Protein AF-A0ABD1CNL1-F1 (afdb_monomer)

Sequence (306 aa):
MLQQSVIEKVFFADSYTGNESLNICRFEWFRPSVASNPEQAQAIRNIVNQTSFPAPYVLFGPPGTGKTSTLAEAIGQIYKLRPSVNVLAVAASNSVTNELTSRVLEIIPKKDVYRIFARSYARKINVSLLERITDKELYAKNPLTGEYDPNVITQLRNNFRSHPALLELPNRMFYAGQLRAKASPDKTHWAVGWDRLPNRTVPLIFHHVVGEMKQDENSSSMYNEQEAEQVLSYVEIIMNDGICGKKLEQTAIGIITPYASQVRYLKDLLNMRGWKDIEVGSTEQYQGREKPIMLMTTGKITERLV

Solvent-accessible surface area (backbone atoms only — not comparable to full-atom values): 18783 Å² total; per-residue (Å²): 135,80,78,76,49,74,61,47,58,34,78,62,41,96,61,61,78,29,40,88,91,44,80,82,86,82,79,89,72,91,49,66,77,48,64,72,34,67,68,47,39,49,50,33,52,40,61,70,26,34,51,39,28,65,25,73,80,83,89,81,76,66,91,89,72,47,64,61,58,42,51,27,50,37,52,43,49,43,49,73,76,35,79,90,60,84,84,88,88,85,63,98,43,70,67,59,41,48,55,41,48,54,56,30,52,78,71,41,64,66,95,82,58,84,85,86,65,57,74,69,62,73,54,66,57,94,54,54,73,64,53,63,54,48,71,36,77,87,53,40,56,40,91,88,77,70,42,59,54,71,92,80,45,79,85,86,36,75,37,67,72,49,36,60,76,72,41,48,60,58,22,50,77,77,46,78,55,60,56,39,72,63,37,55,61,92,68,42,45,67,48,45,63,20,88,87,37,91,43,39,87,40,82,61,80,88,80,89,72,87,68,61,76,44,66,45,95,90,47,94,46,51,26,32,58,51,56,44,51,54,52,48,53,51,49,50,46,37,64,72,66,24,43,70,83,41,80,62,60,52,70,41,36,31,38,37,24,78,40,71,49,36,36,52,54,48,51,53,61,32,46,77,72,69,47,72,59,42,49,65,32,36,60,75,73,44,63,93,63,86,53,81,39,77,48,78,48,76,57,63,85,72,79,76,90,123

Foldseek 3Di:
DDPDDPCCCQAVNPAFDFDPVADDDDDDFPDPVQVPDPVLVVLLNCLLRRGRPSYDRDDDDDPPPCPLVSVLRSVLRCCVVPVPDDDDDDDPDPVSVVVSLVSNVSRDPPVNDDDDDDPVVVPVPVADPVRVVCPDPQNAQDPVPRHGDPVVDDDDAEDQAEDPLVVQVCCVPPVVVRHDYDHDCVLYLQQQQFPPDPHSRHPDDDDDWDFDWDADPVDNFTFTPRLLVVVVVVVVCCQPVNHPNDHDDLLLEEEEEQGPVHQVVSCVVCVVVVSNNNHGDYPVVCVPPDHSHYHYDHGDDDDDPD

Mean predicted aligned error: 15.63 Å

Radius of gyration: 29.89 Å; Cα contacts (8 Å, |Δi|>4): 349; chains: 1; bounding box: 57×49×79 Å

pLDDT: mean 86.22, std 12.36, range [32.22, 97.81]

InterPro domains:
  IPR006935 Helicase/UvrB, N-terminal [PF04851] (37-112)
  IPR027417 P-loop containing nucleoside triphosphate hydrolase [G3DSA:3.40.50.300] (19-159)
  IPR027417 P-loop containing nucleoside triphosphate hydrolase [G3DSA:3.40.50.300] (161-304)
  IPR027417 P-loop containing nucleoside triphosphate hydrolase [SSF52540] (37-300)
  IPR041679 DNA2/NAM7 helicase-like, C-terminal [PF13087] (126-298)
  IPR047187 Upf1-like, C-terminal helicase domain [cd18808] (162-298)

Organism: Culex pipiens pipiens (NCBI:txid38569)

Nearest PDB structures (foldseek):
  2gk6-assembly2_B  TM=4.377E-01  e=3.968E-09  Homo sapiens
  2wjy-assembly1_A  TM=4.595E-01  e=4.679E-07  Homo sapiens
  5eaw-assembly2_B  TM=4.271E-01  e=1.779E-06  Mus musculus
  5eax-assembly2_B  TM=4.488E-01  e=1.896E-06  Mus musculus
  5ean-assembly1_A  TM=3.876E-01  e=6.431E-07  Mus musculus

Secondary structure (DSSP, 8-state):
-----HHHHHHS-S-----TT--------S-HHHHT-HHHHHHHHHHHHTTTTTSPP-----TTS-HHHHHHHHHHHHHHH-TTPPP----SSHHHHHHHHHHHHTTS-GGG---PPPHHHHT--SS-HHHHHHTSGGGSPPTTT----TTT-----EESSS-HHHHHHHHHHHSTT--EE---HHHH-TTTT-TT-SSTTS----------EEEPTTSS-EEEHHHHHHHHHHHHHHHHH-BTTB---GGGEEEE-S-HHHHHHHHHHHHHTT-TTSEEE-TTTTTT---SEEEE---SPPP---

Structure (mmCIF, N/CA/C/O backbone):
data_AF-A0ABD1CNL1-F1
#
_entry.id   AF-A0ABD1CNL1-F1
#
loop_
_atom_site.group_PDB
_atom_site.id
_atom_site.type_symbol
_atom_site.label_atom_id
_atom_site.label_alt_id
_atom_site.label_comp_id
_atom_site.label_asym_id
_atom_site.label_entity_id
_atom_site.label_seq_id
_atom_site.pdbx_PDB_ins_code
_atom_site.Cartn_x
_atom_site.Cartn_y
_atom_site.Cartn_z
_atom_site.occupancy
_atom_site.B_iso_or_equiv
_atom_site.auth_seq_id
_atom_site.auth_comp_id
_atom_site.auth_asym_id
_atom_site.auth_atom_id
_atom_site.pdbx_PDB_model_num
ATOM 1 N N . MET A 1 1 ? 1.497 27.681 46.847 1.00 39.84 1 MET A N 1
ATOM 2 C CA . MET A 1 1 ? 0.917 26.334 47.025 1.00 39.84 1 MET A CA 1
ATOM 3 C C . MET A 1 1 ? 0.286 25.961 45.687 1.00 39.84 1 MET A C 1
ATOM 5 O O . MET A 1 1 ? -0.782 26.463 45.369 1.00 39.84 1 MET A O 1
ATOM 9 N N . LEU A 1 2 ? 1.037 25.276 44.818 1.00 42.22 2 LEU A N 1
ATOM 10 C CA . LEU A 1 2 ? 0.612 24.966 43.446 1.00 42.22 2 LEU A CA 1
ATOM 11 C C . LEU A 1 2 ? -0.548 23.963 43.494 1.00 42.22 2 LEU A C 1
ATOM 13 O O . LEU A 1 2 ? -0.454 22.958 44.194 1.00 42.22 2 LEU A O 1
ATOM 17 N N . GLN A 1 3 ? -1.645 24.247 42.786 1.00 50.72 3 GLN A N 1
ATOM 18 C CA . GLN A 1 3 ? -2.718 23.278 42.565 1.00 50.72 3 GLN A CA 1
ATOM 19 C C . GLN A 1 3 ? -2.121 22.061 41.852 1.00 50.72 3 GLN A C 1
ATOM 21 O O . GLN A 1 3 ? -1.822 22.135 40.663 1.00 50.72 3 GLN A O 1
ATOM 26 N N . GLN A 1 4 ? -1.945 20.956 42.579 1.00 56.69 4 GLN A N 1
ATOM 27 C CA . GLN A 1 4 ? -1.671 19.643 41.993 1.00 56.69 4 GLN A CA 1
ATOM 28 C C . GLN A 1 4 ? -2.683 19.396 40.873 1.00 56.69 4 GLN A C 1
ATOM 30 O O . GLN A 1 4 ? -3.897 19.543 41.083 1.00 56.69 4 GLN A O 1
ATOM 35 N N . SER A 1 5 ? -2.182 19.086 39.680 1.00 71.38 5 SER A N 1
ATOM 36 C CA . SER A 1 5 ? -3.025 18.949 38.496 1.00 71.38 5 SER A CA 1
ATOM 37 C C . SER A 1 5 ? -4.023 17.800 38.692 1.00 71.38 5 SER A C 1
ATOM 39 O O . SER A 1 5 ? -3.740 16.820 39.382 1.00 71.38 5 SER A O 1
ATOM 41 N N . VAL A 1 6 ? -5.207 17.884 38.077 1.00 69.69 6 VAL A N 1
ATOM 42 C CA . VAL A 1 6 ? -6.196 16.784 38.099 1.00 69.69 6 VAL A CA 1
ATOM 43 C C . VAL A 1 6 ? -5.566 15.464 37.624 1.00 69.69 6 VAL A C 1
ATOM 45 O O . VAL A 1 6 ? -5.926 14.400 38.110 1.00 69.69 6 VAL A O 1
ATOM 48 N N . ILE A 1 7 ? -4.579 15.543 36.728 1.00 72.19 7 ILE A N 1
ATOM 49 C CA . ILE A 1 7 ? -3.808 14.403 36.224 1.00 72.19 7 ILE A CA 1
ATOM 50 C C . ILE A 1 7 ? -3.015 13.732 37.349 1.00 72.19 7 ILE A C 1
ATOM 52 O O . ILE A 1 7 ? -3.098 12.516 37.490 1.00 72.19 7 ILE A O 1
ATOM 56 N N . GLU A 1 8 ? -2.294 14.499 38.170 1.00 74.50 8 GLU A N 1
ATOM 57 C CA . GLU A 1 8 ? -1.531 13.947 39.298 1.00 74.50 8 GLU A CA 1
ATOM 58 C C . GLU A 1 8 ? -2.441 13.257 40.310 1.00 74.50 8 GLU A C 1
ATOM 60 O O . GLU A 1 8 ? -2.157 12.140 40.729 1.00 74.50 8 GLU A O 1
ATOM 65 N N . LYS A 1 9 ? -3.595 13.860 40.611 1.00 69.56 9 LYS A N 1
ATOM 66 C CA . LYS A 1 9 ? -4.575 13.280 41.541 1.00 69.56 9 LYS A CA 1
ATOM 67 C C . LYS A 1 9 ? -5.225 11.989 41.043 1.00 69.56 9 LYS A C 1
ATOM 69 O O . LYS A 1 9 ? -5.701 11.215 41.863 1.00 69.56 9 LYS A O 1
ATOM 74 N N . VAL A 1 10 ? -5.301 11.781 39.727 1.00 70.19 10 VAL A N 1
ATOM 75 C CA . VAL A 1 10 ? -5.987 10.623 39.131 1.00 70.19 10 VAL A CA 1
ATOM 76 C C . VAL A 1 10 ? -5.010 9.518 38.747 1.00 70.19 10 VAL A C 1
ATOM 78 O O . VAL A 1 10 ? -5.301 8.357 38.992 1.00 70.19 10 VAL A O 1
ATOM 81 N N . PHE A 1 11 ? -3.858 9.839 38.154 1.00 78.44 11 PHE A N 1
ATOM 82 C CA . PHE A 1 11 ? -2.905 8.827 37.682 1.00 78.44 11 PHE A CA 1
ATOM 83 C C . PHE A 1 11 ? -1.819 8.479 38.702 1.00 78.44 11 PHE A C 1
ATOM 85 O O . PHE A 1 11 ? -1.274 7.380 38.637 1.00 78.44 11 PHE A O 1
ATOM 92 N N . PHE A 1 12 ? -1.526 9.383 39.640 1.00 83.06 12 PHE A N 1
ATOM 93 C CA . PHE A 1 12 ? -0.443 9.248 40.617 1.00 83.06 12 PHE A CA 1
ATOM 94 C C . PHE A 1 12 ? -0.959 9.465 42.048 1.00 83.06 12 PHE A C 1
ATOM 96 O O . PHE A 1 12 ? -0.328 10.144 42.850 1.00 83.06 12 PHE A O 1
ATOM 103 N N . ALA A 1 13 ? -2.141 8.922 42.357 1.00 78.31 13 ALA A N 1
ATOM 104 C CA . ALA A 1 13 ? -2.709 8.990 43.699 1.00 78.31 13 ALA A CA 1
ATOM 105 C C . ALA A 1 13 ? -1.886 8.151 44.694 1.00 78.31 13 ALA A C 1
ATOM 107 O O . ALA A 1 13 ? -1.647 6.968 44.452 1.00 78.31 13 ALA A O 1
ATOM 108 N N . ASP A 1 14 ? -1.520 8.739 45.836 1.00 79.88 14 ASP A N 1
ATOM 109 C CA . ASP A 1 14 ? -0.775 8.054 46.907 1.00 79.88 14 ASP A CA 1
ATOM 110 C C . ASP A 1 14 ? -1.639 7.056 47.707 1.00 79.88 14 ASP A C 1
ATOM 112 O O . ASP A 1 14 ? -1.119 6.215 48.441 1.00 79.88 14 ASP A O 1
ATOM 116 N N . SER A 1 15 ? -2.969 7.143 47.593 1.00 79.62 15 SER A N 1
ATOM 117 C CA . SER A 1 15 ? -3.923 6.273 48.286 1.00 79.62 15 SER A CA 1
ATOM 118 C C . SER A 1 15 ? -5.229 6.097 47.500 1.00 79.62 15 SER A C 1
ATOM 120 O O . SER A 1 15 ? -5.531 6.848 46.570 1.00 79.62 15 SER A O 1
ATOM 122 N N . TYR A 1 16 ? -6.019 5.089 47.880 1.00 83.25 16 TYR A N 1
ATOM 123 C CA . TYR A 1 16 ? -7.374 4.863 47.376 1.00 83.25 16 TYR A CA 1
ATOM 124 C C . TYR A 1 16 ? -8.359 4.745 48.543 1.00 83.25 16 TYR A C 1
ATOM 126 O O . TYR A 1 16 ? -8.008 4.236 49.606 1.00 83.25 16 TYR A O 1
ATOM 134 N N . THR A 1 17 ? -9.596 5.195 48.340 1.00 79.31 17 THR A N 1
ATOM 135 C CA . THR A 1 17 ? -10.690 5.052 49.320 1.00 79.31 17 THR A CA 1
ATOM 136 C C . THR A 1 17 ? -11.736 4.042 48.861 1.00 79.31 17 THR A C 1
ATOM 138 O O . THR A 1 17 ? -12.470 3.494 49.675 1.00 79.31 17 THR A O 1
ATOM 141 N N . GLY A 1 18 ? -11.808 3.787 47.552 1.00 81.38 18 GLY A N 1
ATOM 142 C CA . GLY A 1 18 ? -12.944 3.119 46.937 1.00 81.38 18 GLY A CA 1
ATOM 143 C C . GLY A 1 18 ? -14.187 4.009 46.942 1.00 81.38 18 GLY A C 1
ATOM 144 O O . GLY A 1 18 ? -14.206 5.100 47.520 1.00 81.38 18 GLY A O 1
ATOM 145 N N . ASN A 1 19 ? -15.231 3.556 46.255 1.00 82.00 19 ASN A N 1
ATOM 146 C CA . ASN A 1 19 ? -16.520 4.230 46.257 1.00 82.00 19 ASN A CA 1
ATOM 147 C C . ASN A 1 19 ? -17.510 3.465 47.145 1.00 82.0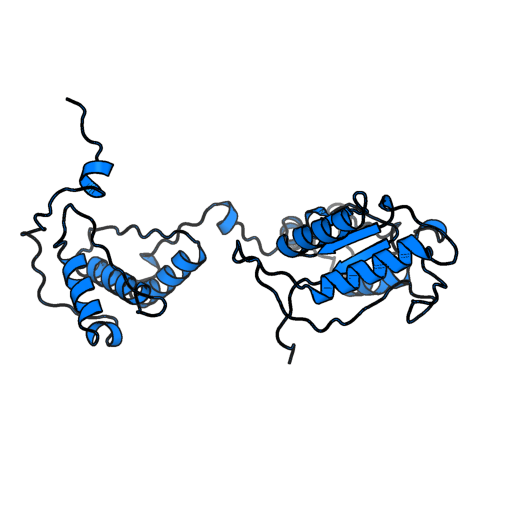0 19 ASN A C 1
ATOM 149 O O . ASN A 1 19 ? -18.160 2.528 46.689 1.00 82.00 19 ASN A O 1
ATOM 153 N N . GLU A 1 20 ? -17.643 3.878 48.407 1.00 76.19 20 GLU A N 1
ATOM 154 C CA . GLU A 1 20 ? -18.512 3.213 49.394 1.00 76.19 20 GLU A CA 1
ATOM 155 C C . GLU A 1 20 ? -19.995 3.198 48.992 1.00 76.19 20 GLU A C 1
ATOM 157 O O . GLU A 1 20 ? -20.748 2.320 49.410 1.00 76.19 20 GLU A O 1
ATOM 162 N N . SER A 1 21 ? -20.420 4.130 48.132 1.00 77.44 21 SER A N 1
ATOM 163 C CA . SER A 1 21 ? -21.794 4.167 47.619 1.00 77.44 21 SER A CA 1
ATOM 164 C C . SER A 1 21 ? -22.092 3.070 46.585 1.00 77.44 21 SER A C 1
ATOM 166 O O . SER A 1 21 ? -23.253 2.841 46.240 1.00 77.44 21 SER A O 1
ATOM 168 N N . LEU A 1 22 ? -21.064 2.372 46.090 1.00 77.94 22 LEU A N 1
ATOM 169 C CA . LEU A 1 22 ? -21.174 1.334 45.072 1.00 77.94 22 LEU A CA 1
ATOM 170 C C . LEU A 1 22 ? -20.807 -0.036 45.650 1.00 77.94 22 LEU A C 1
ATOM 172 O O . LEU A 1 22 ? -19.639 -0.407 45.716 1.00 77.94 22 LEU A O 1
ATOM 176 N N . ASN A 1 23 ? -21.823 -0.828 45.998 1.00 80.75 23 ASN A N 1
ATOM 177 C CA . ASN A 1 23 ? -21.635 -2.211 46.438 1.00 80.75 23 ASN A CA 1
ATOM 178 C C . ASN A 1 23 ? -22.553 -3.177 45.677 1.00 80.75 23 ASN A C 1
ATOM 180 O O . ASN A 1 23 ? -23.572 -3.652 46.182 1.00 80.75 23 ASN A O 1
ATOM 184 N N . ILE A 1 24 ? -22.217 -3.427 44.412 1.00 86.19 24 ILE A N 1
ATOM 185 C CA . ILE A 1 24 ? -22.967 -4.339 43.550 1.00 86.19 24 ILE A CA 1
ATOM 186 C C . ILE A 1 24 ? -22.462 -5.763 43.787 1.00 86.19 24 ILE A C 1
ATOM 188 O O . ILE A 1 24 ? -21.299 -6.068 43.518 1.00 86.19 24 ILE A O 1
ATOM 192 N N . CYS A 1 25 ? -23.353 -6.638 44.263 1.00 81.19 25 CYS A N 1
ATOM 193 C CA . CYS A 1 25 ? -23.037 -8.039 44.569 1.00 81.19 25 CYS A CA 1
ATOM 194 C C . CYS A 1 25 ? -23.519 -9.030 43.497 1.00 81.19 25 CYS A C 1
ATOM 196 O O . CYS A 1 25 ? -22.980 -10.131 43.387 1.00 81.19 25 CYS A O 1
ATOM 198 N N . ARG A 1 26 ? -24.544 -8.670 42.713 1.00 86.12 26 ARG A N 1
ATOM 199 C CA . ARG A 1 26 ? -25.131 -9.539 41.681 1.00 86.12 26 ARG A CA 1
ATOM 200 C C . ARG A 1 26 ? -24.749 -9.044 40.292 1.00 86.12 26 ARG A C 1
ATOM 202 O O . ARG A 1 26 ? -25.042 -7.906 39.946 1.00 86.12 26 ARG A O 1
ATOM 209 N N . PHE A 1 27 ? -24.124 -9.924 39.516 1.00 90.19 27 PHE A N 1
ATOM 210 C CA . PHE A 1 27 ? -23.710 -9.676 38.139 1.00 90.19 27 PHE A CA 1
ATOM 211 C C . PHE A 1 27 ? -24.404 -10.676 37.222 1.00 90.19 27 PHE A C 1
ATOM 213 O O . PHE A 1 27 ? -24.301 -11.886 37.424 1.00 90.19 27 PHE A O 1
ATOM 220 N N . GLU A 1 28 ? -25.099 -10.162 36.214 1.00 91.88 28 GLU A N 1
ATOM 221 C CA . GLU A 1 28 ? -25.617 -10.965 35.110 1.00 91.88 28 GLU A CA 1
ATOM 222 C C . GLU A 1 28 ? -24.591 -10.920 33.983 1.00 91.88 28 GLU A C 1
ATOM 224 O O . GLU A 1 28 ? -24.513 -9.940 33.241 1.00 91.88 28 GLU A O 1
ATOM 229 N N . TRP A 1 29 ? -23.757 -11.954 33.919 1.00 92.44 29 TRP A N 1
ATOM 230 C CA . TRP A 1 29 ? -22.624 -12.035 33.002 1.00 92.44 29 TRP A CA 1
ATOM 231 C C . TRP A 1 29 ? -23.077 -12.213 31.555 1.00 92.44 29 TRP A C 1
ATOM 233 O O . TRP A 1 29 ? -23.904 -13.078 31.268 1.00 92.44 29 TRP A O 1
ATOM 243 N N . PHE A 1 30 ? -22.490 -11.449 30.636 1.00 91.62 30 PHE A N 1
ATOM 244 C CA . PHE A 1 30 ? -22.738 -11.624 29.204 1.00 91.62 30 PHE A CA 1
ATOM 245 C C . PHE A 1 30 ? -21.921 -12.789 28.642 1.00 91.62 30 PHE A C 1
ATOM 247 O O . PHE A 1 30 ? -22.399 -13.526 27.781 1.00 91.62 30 PHE A O 1
ATOM 254 N N . ARG A 1 31 ? -20.694 -12.984 29.143 1.00 87.50 31 ARG A N 1
ATOM 255 C CA . ARG A 1 31 ? -19.806 -14.080 28.732 1.00 87.50 31 ARG A CA 1
ATOM 256 C C . ARG A 1 31 ? -19.609 -15.110 29.849 1.00 87.50 31 ARG A C 1
ATOM 258 O O . ARG A 1 31 ? -18.881 -14.836 30.807 1.00 87.50 31 ARG A O 1
ATOM 265 N N . PRO A 1 32 ? -20.140 -16.337 29.696 1.00 86.44 32 PRO A N 1
ATOM 266 C CA . PRO A 1 32 ? -19.932 -17.409 30.671 1.00 86.44 32 PRO A CA 1
ATOM 267 C C . PRO A 1 32 ? -18.455 -17.763 30.887 1.00 86.44 32 PRO A C 1
ATOM 269 O O . PRO A 1 32 ? -18.051 -18.030 32.013 1.00 86.44 32 PRO A O 1
ATOM 272 N N . SER A 1 33 ? -17.632 -17.702 29.833 1.00 85.06 33 SER A N 1
ATOM 273 C CA . SER A 1 33 ? -16.192 -17.995 29.910 1.00 85.06 33 SER A CA 1
ATOM 274 C C . SER A 1 33 ? -15.425 -17.027 30.815 1.00 85.06 33 SER A C 1
ATOM 276 O O . SER A 1 33 ? -14.482 -17.427 31.495 1.00 85.06 33 SER A O 1
ATOM 278 N N . VAL A 1 34 ? -15.856 -15.764 30.859 1.00 87.00 34 VAL A N 1
ATOM 279 C CA . VAL A 1 34 ? -15.288 -14.743 31.745 1.00 87.00 34 VAL A CA 1
ATOM 280 C C . VAL A 1 34 ? -15.764 -14.966 33.178 1.00 87.00 34 VAL A C 1
ATOM 282 O O . VAL A 1 34 ? -14.966 -14.893 34.107 1.00 87.00 34 VAL A O 1
ATOM 285 N N . ALA A 1 35 ? -17.043 -15.308 33.360 1.00 88.00 35 ALA A N 1
ATOM 286 C CA . ALA A 1 35 ? -17.615 -15.607 34.671 1.00 88.00 35 ALA A CA 1
ATOM 287 C C . ALA A 1 35 ? -16.960 -16.827 35.344 1.00 88.00 35 ALA A C 1
ATOM 289 O O . ALA A 1 35 ? -16.801 -16.842 36.564 1.00 88.00 35 ALA A O 1
ATOM 290 N N . SER A 1 36 ? -16.565 -17.834 34.557 1.00 88.62 36 SER A N 1
ATOM 291 C CA . SER A 1 36 ? -15.880 -19.030 35.058 1.00 88.62 36 SER A CA 1
ATOM 292 C C . SER A 1 36 ? -14.426 -18.793 35.474 1.00 88.62 36 SER A C 1
ATOM 294 O O . SER A 1 36 ? -13.864 -19.636 36.166 1.00 88.62 36 SER A O 1
ATOM 296 N N . ASN A 1 37 ? -13.807 -17.679 35.064 1.00 92.31 37 ASN A N 1
ATOM 297 C CA . ASN A 1 37 ? -12.433 -17.344 35.427 1.00 92.31 37 ASN A CA 1
ATOM 298 C C . ASN A 1 37 ? -12.417 -16.422 36.671 1.00 92.31 37 ASN A C 1
ATOM 300 O O . ASN A 1 37 ? -12.870 -15.275 36.576 1.00 92.31 37 ASN A O 1
ATOM 304 N N . PRO A 1 38 ? -11.904 -16.880 37.831 1.00 93.25 38 PRO A N 1
ATOM 305 C CA . PRO A 1 38 ? -11.954 -16.115 39.078 1.00 93.25 38 PRO A CA 1
ATOM 306 C C . PRO A 1 38 ? -11.252 -14.756 39.002 1.00 93.25 38 PRO A C 1
ATOM 308 O O . PRO A 1 38 ? -11.789 -13.765 39.500 1.00 93.25 38 PRO A O 1
ATOM 311 N N . GLU A 1 39 ? -10.087 -14.682 38.358 1.00 93.25 39 GLU A N 1
ATOM 312 C CA . GLU A 1 39 ? -9.278 -13.467 38.254 1.00 93.25 39 GLU A CA 1
ATOM 313 C C . GLU A 1 39 ? -9.958 -12.416 37.374 1.00 93.25 39 GLU A C 1
ATOM 315 O O . GLU A 1 39 ? -10.030 -11.238 37.738 1.00 93.25 39 GLU A O 1
ATOM 320 N N . GLN A 1 40 ? -10.513 -12.834 36.233 1.00 94.12 40 GLN A N 1
ATOM 321 C CA . GLN A 1 40 ? -11.267 -11.948 35.348 1.00 94.12 40 GLN A CA 1
ATOM 322 C C . GLN A 1 40 ? -12.556 -11.468 36.024 1.00 94.12 40 GLN A C 1
ATOM 324 O O . GLN A 1 40 ? -12.847 -10.270 35.998 1.00 94.12 40 GLN A O 1
ATOM 329 N N . ALA A 1 41 ? -13.297 -12.369 36.678 1.00 93.56 41 ALA A N 1
ATOM 330 C CA . ALA A 1 41 ? -14.510 -12.018 37.410 1.00 93.56 41 ALA A CA 1
ATOM 331 C C . ALA A 1 41 ? -14.217 -11.036 38.556 1.00 93.56 41 ALA A C 1
ATOM 333 O O . ALA A 1 41 ? -14.941 -10.052 38.723 1.00 93.56 41 ALA A O 1
ATOM 334 N N . GLN A 1 42 ? -13.139 -11.250 39.316 1.00 94.00 42 GLN A N 1
ATOM 335 C CA . GLN A 1 42 ? -12.717 -10.334 40.376 1.00 94.00 42 GLN A CA 1
ATOM 336 C C . GLN A 1 42 ? -12.339 -8.959 39.820 1.00 94.00 42 GLN A C 1
ATOM 338 O O . GLN A 1 42 ? -12.778 -7.942 40.360 1.00 94.00 42 GLN A O 1
ATOM 343 N N . ALA A 1 43 ? -11.580 -8.913 38.721 1.00 95.50 43 ALA A N 1
ATOM 344 C CA . ALA A 1 43 ? -11.225 -7.655 38.074 1.00 95.50 43 ALA A CA 1
ATOM 345 C C . ALA A 1 43 ? -12.468 -6.862 37.652 1.00 95.50 43 ALA A C 1
ATOM 347 O O . ALA A 1 43 ? -12.543 -5.660 37.896 1.00 95.50 43 ALA A O 1
ATOM 348 N N . ILE A 1 44 ? -13.474 -7.531 37.087 1.00 95.44 44 ILE A N 1
ATOM 349 C CA . ILE A 1 44 ? -14.719 -6.885 36.656 1.00 95.44 44 ILE A CA 1
ATOM 350 C C . ILE A 1 44 ? -15.508 -6.352 37.853 1.00 95.44 44 ILE A C 1
ATOM 352 O O . ILE A 1 44 ? -15.972 -5.214 37.801 1.00 95.44 44 ILE A O 1
ATOM 356 N N . ARG A 1 45 ? -15.600 -7.107 38.956 1.00 94.19 45 ARG A N 1
ATOM 357 C CA . ARG A 1 45 ? -16.238 -6.626 40.195 1.00 94.19 45 ARG A CA 1
ATOM 358 C C . ARG A 1 45 ? -15.551 -5.374 40.734 1.00 94.19 45 ARG A C 1
ATOM 360 O O . ARG A 1 45 ? -16.234 -4.409 41.067 1.00 94.19 45 ARG A O 1
ATOM 367 N N . ASN A 1 46 ? -14.220 -5.367 40.766 1.00 94.62 46 ASN A N 1
ATOM 368 C CA . ASN A 1 46 ? -13.440 -4.230 41.251 1.00 94.62 46 ASN A CA 1
ATOM 369 C C . ASN A 1 46 ? -13.615 -2.986 40.368 1.00 94.62 46 ASN A C 1
ATOM 371 O O . ASN A 1 46 ? -13.846 -1.891 40.883 1.00 94.62 46 ASN A O 1
ATOM 375 N N . ILE A 1 47 ? -13.562 -3.158 39.042 1.00 94.69 47 ILE A N 1
ATOM 376 C CA . ILE A 1 47 ? -13.775 -2.074 38.070 1.00 94.69 47 ILE A CA 1
ATOM 377 C C . ILE A 1 47 ? -15.186 -1.500 38.217 1.00 94.69 47 ILE A C 1
ATOM 379 O O . ILE A 1 47 ? -15.358 -0.286 38.328 1.00 94.69 47 ILE A O 1
ATOM 383 N N . VAL A 1 48 ? -16.207 -2.362 38.243 1.00 93.88 48 VAL A N 1
ATOM 384 C CA . VAL A 1 48 ? -17.604 -1.926 38.306 1.00 93.88 48 VAL A CA 1
ATOM 385 C C . VAL A 1 48 ? -17.906 -1.253 39.642 1.00 93.88 48 VAL A C 1
ATOM 387 O O . VAL A 1 48 ? -18.568 -0.220 39.630 1.00 93.88 48 VAL A O 1
ATOM 390 N N . ASN A 1 49 ? -17.405 -1.760 40.769 1.00 92.75 49 ASN A N 1
ATOM 391 C CA . ASN A 1 49 ? -17.604 -1.147 42.090 1.00 92.75 49 ASN A CA 1
ATOM 392 C C . ASN A 1 49 ? -16.633 0.006 42.396 1.00 92.75 49 ASN A C 1
ATOM 394 O O . ASN A 1 49 ? -16.733 0.610 43.457 1.00 92.75 49 ASN A O 1
ATOM 398 N N . GLN A 1 50 ? -15.726 0.352 41.474 1.00 91.62 50 GLN A N 1
ATOM 399 C CA . GLN A 1 50 ? -14.760 1.444 41.644 1.00 91.62 50 GLN A CA 1
ATOM 400 C C . GLN A 1 50 ? -13.937 1.314 42.938 1.00 91.62 50 GLN A C 1
ATOM 402 O O . GLN A 1 50 ? -13.697 2.293 43.645 1.00 91.62 50 GLN A O 1
ATOM 407 N N . THR A 1 51 ? -13.490 0.100 43.262 1.00 92.19 51 THR A N 1
ATOM 408 C CA . THR A 1 51 ? -12.824 -0.190 44.545 1.00 92.19 51 THR A CA 1
ATOM 409 C C . THR A 1 51 ? -11.478 0.517 44.700 1.00 92.19 51 THR A C 1
ATOM 411 O O . THR A 1 51 ? -11.042 0.749 45.821 1.00 92.19 51 THR A O 1
ATOM 414 N N . SER A 1 52 ? -10.825 0.877 43.591 1.00 89.56 52 SER A N 1
ATOM 415 C CA . SER A 1 52 ? -9.562 1.620 43.591 1.00 89.56 52 SER A CA 1
ATOM 416 C C . SER A 1 52 ? -9.738 3.136 43.519 1.00 89.56 52 SER A C 1
ATOM 418 O O . SER A 1 52 ? -8.739 3.840 43.523 1.00 89.56 52 SER A O 1
ATOM 420 N N . PHE A 1 53 ? -10.963 3.666 43.423 1.00 86.12 53 PHE A N 1
ATOM 421 C CA . PHE A 1 53 ? -11.179 5.106 43.257 1.00 86.12 53 PHE A CA 1
ATOM 422 C C . PHE A 1 53 ? -10.539 5.913 44.409 1.00 86.12 53 PHE A C 1
ATOM 424 O O . PHE A 1 53 ? -10.650 5.493 45.565 1.00 86.12 53 PHE A O 1
ATOM 431 N N . PRO A 1 54 ? -9.876 7.058 44.139 1.00 83.06 54 PRO A N 1
ATOM 432 C CA . PRO A 1 54 ? -9.687 7.723 42.839 1.00 83.06 54 PRO A CA 1
ATOM 433 C C . PRO A 1 54 ? -8.520 7.190 41.987 1.00 83.06 54 PRO A C 1
ATOM 435 O O . PRO A 1 54 ? -8.354 7.637 40.853 1.00 83.06 54 PRO A O 1
ATOM 438 N N . ALA A 1 55 ? -7.734 6.244 42.502 1.00 86.44 55 ALA A N 1
ATOM 439 C CA . ALA A 1 55 ? -6.610 5.637 41.797 1.00 86.44 55 ALA A CA 1
ATOM 440 C C . ALA A 1 55 ? -7.071 4.738 40.623 1.00 86.44 55 ALA A C 1
ATOM 442 O O . ALA A 1 55 ? -8.167 4.151 40.648 1.00 86.44 55 ALA A O 1
ATOM 443 N N . PRO A 1 56 ? -6.239 4.580 39.578 1.00 89.06 56 PRO A N 1
ATOM 444 C CA . PRO A 1 56 ? -6.601 3.785 38.418 1.00 89.06 56 PRO A CA 1
ATOM 445 C C . PRO A 1 56 ? -6.578 2.293 38.764 1.00 89.06 56 PRO A C 1
ATOM 447 O O . PRO A 1 56 ? -5.660 1.798 39.417 1.00 89.06 56 PRO A O 1
ATOM 450 N N . TYR A 1 57 ? -7.568 1.549 38.272 1.00 92.25 57 TYR A N 1
ATOM 451 C CA . TYR A 1 57 ? -7.544 0.093 38.359 1.00 92.25 57 TYR A CA 1
ATOM 452 C C . TYR A 1 57 ? -6.671 -0.481 37.238 1.00 92.25 57 TYR A C 1
ATOM 454 O O . TYR A 1 57 ? -6.989 -0.327 36.056 1.00 92.25 57 TYR A O 1
ATOM 462 N N . VAL A 1 58 ? -5.579 -1.161 37.589 1.00 92.56 58 VAL A N 1
ATOM 463 C CA . VAL A 1 58 ? -4.637 -1.723 36.611 1.00 92.56 58 VAL A CA 1
ATOM 464 C C . VAL A 1 58 ? -4.946 -3.198 36.366 1.00 92.56 58 VAL A C 1
ATOM 466 O O . VAL A 1 58 ? -4.779 -4.039 37.246 1.00 92.56 58 VAL A O 1
ATOM 469 N N . LEU A 1 59 ? -5.358 -3.528 35.140 1.00 92.00 59 LEU A N 1
ATOM 470 C CA . LEU A 1 59 ? -5.495 -4.910 34.681 1.00 92.00 59 LEU A CA 1
ATOM 471 C C . LEU A 1 59 ? -4.243 -5.325 33.900 1.00 92.00 59 LEU A C 1
ATOM 473 O O . LEU A 1 59 ? -4.044 -4.909 32.758 1.00 92.00 59 LEU A O 1
ATOM 477 N N . PHE A 1 60 ? -3.416 -6.171 34.507 1.00 89.88 60 PHE A N 1
ATOM 478 C CA . PHE A 1 60 ? -2.165 -6.651 33.923 1.00 89.88 60 PHE A CA 1
ATOM 479 C C . PHE A 1 60 ? -2.220 -8.151 33.597 1.00 89.88 60 PHE A C 1
ATOM 481 O O . PHE A 1 60 ? -2.890 -8.922 34.278 1.00 89.88 60 PHE A O 1
ATOM 488 N N . GLY A 1 61 ? -1.500 -8.577 32.553 1.00 82.94 61 GLY A N 1
ATOM 489 C CA . GLY A 1 61 ? -1.296 -9.996 32.256 1.00 82.94 61 GLY A CA 1
ATOM 490 C C . GLY A 1 61 ? -0.583 -10.257 30.916 1.00 82.94 61 GLY A C 1
ATOM 491 O O . GLY A 1 61 ? -0.660 -9.404 30.023 1.00 82.94 61 GLY A O 1
ATOM 492 N N . PRO A 1 62 ? 0.064 -11.426 30.735 1.00 74.19 62 PRO A N 1
ATOM 493 C CA . PRO A 1 62 ? 0.712 -11.848 29.484 1.00 74.19 62 PRO A CA 1
ATOM 494 C C . PRO A 1 62 ? -0.189 -11.812 28.230 1.00 74.19 62 PRO A C 1
ATOM 496 O O . PRO A 1 62 ? -1.416 -11.704 28.334 1.00 74.19 62 PRO A O 1
ATOM 499 N N . PRO A 1 63 ? 0.369 -11.884 27.009 1.00 68.50 63 PRO A N 1
ATOM 500 C CA . PRO A 1 63 ? -0.422 -12.066 25.789 1.00 68.50 63 PRO A CA 1
ATOM 501 C C . PRO A 1 63 ? -1.346 -13.292 25.887 1.00 68.50 63 PRO A C 1
ATOM 503 O O . PRO A 1 63 ? -0.983 -14.302 26.477 1.00 68.50 63 PRO A O 1
ATOM 506 N N . GLY A 1 64 ? -2.564 -13.196 25.346 1.00 75.81 64 GLY A N 1
ATOM 507 C CA . GLY A 1 64 ? -3.535 -14.302 25.358 1.00 75.81 64 GLY A CA 1
ATOM 508 C C . GLY A 1 64 ? -4.367 -14.476 26.640 1.00 75.81 64 GLY A C 1
ATOM 509 O O . GLY A 1 64 ? -5.349 -15.205 26.608 1.00 75.81 64 GLY A O 1
ATOM 510 N N . THR A 1 65 ? -4.093 -13.755 27.736 1.00 82.38 65 THR A N 1
ATOM 511 C CA . THR A 1 65 ? -4.822 -13.921 29.022 1.00 82.38 65 THR A CA 1
ATOM 512 C C . THR A 1 65 ? -6.234 -13.313 29.082 1.00 82.38 65 THR A C 1
ATOM 514 O O . THR A 1 65 ? -6.819 -13.167 30.154 1.00 82.38 65 THR A O 1
ATOM 517 N N . GLY A 1 66 ? -6.804 -12.921 27.941 1.00 86.38 66 GLY A N 1
ATOM 518 C CA . GLY A 1 66 ? -8.194 -12.460 27.866 1.00 86.38 66 GLY A CA 1
ATOM 519 C C . GLY A 1 66 ? -8.466 -11.023 28.327 1.00 86.38 66 GLY A C 1
ATOM 520 O O . GLY A 1 66 ? -9.631 -10.654 28.418 1.00 86.38 66 GLY A O 1
ATOM 521 N N . LYS A 1 67 ? -7.441 -10.179 28.533 1.00 91.31 67 LYS A N 1
ATOM 522 C CA . LYS A 1 67 ? -7.589 -8.763 28.957 1.00 91.31 67 LYS A CA 1
ATOM 523 C C . LYS A 1 67 ? -8.679 -7.994 28.198 1.00 91.31 67 LYS A C 1
ATOM 525 O O . LYS A 1 67 ? -9.498 -7.311 28.803 1.00 91.31 67 LYS A O 1
ATOM 530 N N . THR A 1 68 ? -8.709 -8.112 26.871 1.00 90.75 68 THR A N 1
ATOM 531 C CA . THR A 1 68 ? -9.693 -7.405 26.037 1.00 90.75 68 THR A CA 1
ATOM 532 C C . THR A 1 68 ? -11.113 -7.938 26.238 1.00 90.75 68 THR A C 1
ATOM 534 O O . THR A 1 68 ? -12.060 -7.158 26.208 1.00 90.75 68 THR A O 1
ATOM 537 N N . SER A 1 69 ? -11.273 -9.239 26.492 1.00 91.88 69 SER A N 1
ATOM 538 C CA . SER A 1 69 ? -12.563 -9.836 26.854 1.00 91.88 69 SER A CA 1
ATOM 539 C C . SER A 1 69 ? -13.023 -9.370 28.236 1.00 91.88 69 SER A C 1
ATOM 541 O O . SER A 1 69 ? -14.188 -9.013 28.391 1.00 91.88 69 SER A O 1
ATOM 543 N N . THR A 1 70 ? -12.108 -9.289 29.210 1.00 94.94 70 THR A N 1
ATOM 544 C CA . THR A 1 70 ? -12.382 -8.752 30.553 1.00 94.94 70 THR A CA 1
ATOM 545 C C . THR A 1 70 ? -12.848 -7.296 30.491 1.00 94.94 70 THR A C 1
ATOM 547 O O . THR A 1 70 ? -13.841 -6.942 31.121 1.00 94.94 70 THR A O 1
ATOM 550 N N . LEU A 1 71 ? -12.174 -6.454 29.698 1.00 95.38 71 LEU A N 1
ATOM 551 C CA . LEU A 1 71 ? -12.563 -5.052 29.516 1.00 95.38 71 LEU A CA 1
ATOM 552 C C . LEU A 1 71 ? -13.919 -4.910 28.813 1.00 95.38 71 LEU A C 1
ATOM 554 O O . LEU A 1 71 ? -14.728 -4.089 29.234 1.00 95.38 71 LEU A O 1
ATOM 558 N N . ALA A 1 72 ? -14.191 -5.706 27.774 1.00 95.19 72 ALA A N 1
ATOM 559 C CA . ALA A 1 72 ? -15.476 -5.668 27.077 1.00 95.19 72 ALA A CA 1
ATOM 560 C C . ALA A 1 72 ? -16.647 -6.047 28.002 1.00 95.19 72 ALA A C 1
ATOM 562 O O . ALA A 1 72 ? -17.669 -5.362 28.003 1.00 95.19 72 ALA A O 1
ATOM 563 N N . GLU A 1 73 ? -16.478 -7.086 28.826 1.00 95.62 73 GLU A N 1
ATOM 564 C CA . GLU A 1 73 ? -17.466 -7.478 29.838 1.00 95.62 73 GLU A CA 1
ATOM 565 C C . GLU A 1 73 ? -17.666 -6.361 30.875 1.00 95.62 73 GLU A C 1
ATOM 567 O O . GLU A 1 73 ? -18.802 -5.981 31.141 1.00 95.62 73 GLU A O 1
ATOM 572 N N . ALA A 1 74 ? -16.588 -5.763 31.400 1.00 96.00 74 ALA A N 1
ATOM 573 C CA . ALA A 1 74 ? -16.687 -4.652 32.351 1.00 96.00 74 ALA A CA 1
ATOM 574 C C . ALA A 1 74 ? -17.459 -3.449 31.777 1.00 96.00 74 ALA A C 1
ATOM 576 O O . ALA A 1 74 ? -18.326 -2.898 32.456 1.00 96.00 74 ALA A O 1
ATOM 577 N N . ILE A 1 75 ? -17.192 -3.067 30.522 1.00 96.44 75 ILE A N 1
ATOM 578 C CA . ILE A 1 75 ? -17.924 -1.994 29.827 1.00 96.44 75 ILE A CA 1
ATOM 579 C C . ILE A 1 75 ? -19.413 -2.350 29.709 1.00 96.44 75 ILE A C 1
ATOM 581 O O . ILE A 1 75 ? -20.263 -1.512 30.010 1.00 96.44 75 ILE A O 1
ATOM 585 N N . GLY A 1 76 ? -19.735 -3.593 29.337 1.00 95.44 76 GLY A N 1
ATOM 586 C CA . GLY A 1 76 ? -21.113 -4.086 29.276 1.00 95.44 76 GLY A CA 1
ATOM 587 C C . GLY A 1 76 ? -21.835 -4.021 30.625 1.00 95.44 76 GLY A C 1
ATOM 588 O O . GLY A 1 76 ? -22.978 -3.567 30.697 1.00 95.44 76 GLY A O 1
ATOM 589 N N . GLN A 1 77 ? -21.159 -4.412 31.709 1.00 95.69 77 GLN A N 1
ATOM 590 C CA . GLN A 1 77 ? -21.711 -4.332 33.065 1.00 95.69 77 GLN A CA 1
ATOM 591 C C . GLN A 1 77 ? -21.976 -2.879 33.479 1.00 95.69 77 GLN A C 1
ATOM 593 O O . GLN A 1 77 ? -23.046 -2.582 34.006 1.00 95.69 77 GLN A O 1
ATOM 598 N N . ILE A 1 78 ? -21.052 -1.952 33.195 1.00 94.94 78 ILE A N 1
ATOM 599 C CA . ILE A 1 78 ? -21.253 -0.521 33.478 1.00 94.94 78 ILE A CA 1
ATOM 600 C C . ILE A 1 78 ? -22.442 0.028 32.683 1.00 94.94 78 ILE A C 1
ATOM 602 O O . ILE A 1 78 ? -23.282 0.704 33.270 1.00 94.94 78 ILE A O 1
ATOM 606 N N . TYR A 1 79 ? -22.552 -0.300 31.392 1.00 94.50 79 TYR A N 1
ATOM 607 C CA . TYR A 1 79 ? -23.674 0.120 30.544 1.00 94.50 79 TYR A CA 1
ATOM 608 C C . TYR A 1 79 ? -25.026 -0.346 31.105 1.00 94.50 79 TYR A C 1
ATOM 610 O O . TYR A 1 79 ? -25.967 0.442 31.193 1.00 94.50 79 TYR A O 1
ATOM 618 N N . LYS A 1 80 ? -25.114 -1.606 31.549 1.00 93.00 80 LYS A N 1
ATOM 619 C CA . LYS A 1 80 ? -26.348 -2.178 32.107 1.00 93.00 80 LYS A CA 1
ATOM 620 C C . LYS A 1 80 ? -26.703 -1.607 33.481 1.00 93.00 80 LYS A C 1
ATOM 622 O O . LYS A 1 80 ? -27.867 -1.326 33.748 1.00 93.00 80 LYS A O 1
ATOM 627 N N . LEU A 1 81 ? -25.713 -1.468 34.359 1.00 92.44 81 LEU A N 1
ATOM 628 C CA . LEU A 1 81 ? -25.921 -1.081 35.757 1.00 92.44 81 LEU A CA 1
ATOM 629 C C . LEU A 1 81 ? -26.005 0.440 35.942 1.00 92.44 81 LEU A C 1
ATOM 631 O O . LEU A 1 81 ? -26.546 0.898 36.947 1.00 92.44 81 LEU A O 1
ATOM 635 N N . ARG A 1 82 ? -25.465 1.230 35.004 1.00 90.62 82 ARG A N 1
ATOM 636 C CA . ARG A 1 82 ? -25.422 2.699 35.076 1.00 90.62 82 ARG A CA 1
ATOM 637 C C . ARG A 1 82 ? -25.746 3.350 33.724 1.00 90.62 82 ARG A C 1
ATOM 639 O O . ARG A 1 82 ? -24.849 3.900 33.086 1.00 90.62 82 ARG A O 1
ATOM 646 N N . PRO A 1 83 ? -27.028 3.386 33.318 1.00 87.69 83 PRO A N 1
ATOM 647 C CA . PRO A 1 83 ? -27.435 3.941 32.023 1.00 87.69 83 PRO A CA 1
ATOM 648 C C . PRO A 1 83 ? -27.111 5.432 31.821 1.00 87.69 83 PRO A C 1
ATOM 650 O O . PRO A 1 83 ? -27.092 5.908 30.692 1.00 87.69 83 PRO A O 1
ATOM 653 N N . SER A 1 84 ? -26.866 6.187 32.899 1.00 89.88 84 SER A N 1
ATOM 654 C CA . SER A 1 84 ? -26.497 7.609 32.843 1.00 89.88 84 SER A CA 1
ATOM 655 C C . SER A 1 84 ? -25.003 7.860 32.600 1.00 89.88 84 SER A C 1
ATOM 657 O O . SER A 1 84 ? -24.604 9.008 32.400 1.00 89.88 84 SER A O 1
ATOM 659 N N . VAL A 1 85 ? -24.162 6.821 32.641 1.00 90.31 85 VAL A N 1
ATOM 660 C CA . VAL A 1 85 ? -22.705 6.947 32.530 1.00 90.31 85 VAL A CA 1
ATOM 661 C C . VAL A 1 85 ? -22.255 6.681 31.099 1.00 90.31 85 VAL A C 1
ATOM 663 O O . VAL A 1 85 ? -22.539 5.634 30.525 1.00 90.31 85 VAL A O 1
ATOM 666 N N . ASN A 1 86 ? -21.463 7.604 30.554 1.00 91.69 86 ASN A N 1
ATOM 667 C CA . ASN A 1 86 ? -20.773 7.410 29.284 1.00 91.69 86 ASN A CA 1
ATOM 668 C C . ASN A 1 86 ? -19.363 6.870 29.532 1.00 91.69 86 ASN A C 1
ATOM 670 O O . ASN A 1 86 ? -18.604 7.438 30.319 1.00 91.69 86 ASN A O 1
ATOM 674 N N . VAL A 1 87 ? -18.999 5.792 28.837 1.00 94.56 87 VAL A N 1
ATOM 675 C CA . VAL A 1 87 ? -17.676 5.167 28.954 1.00 94.56 87 VAL A CA 1
ATOM 676 C C . VAL A 1 87 ? -16.819 5.543 27.748 1.00 94.56 87 VAL A C 1
ATOM 678 O O . VAL A 1 87 ? -17.164 5.227 26.611 1.00 94.56 87 VAL A O 1
ATOM 681 N N . LEU A 1 88 ? -15.676 6.188 27.993 1.00 94.12 88 LEU A N 1
ATOM 682 C CA . LEU A 1 88 ? -14.661 6.444 26.971 1.00 94.12 88 LEU A CA 1
ATOM 683 C C . LEU A 1 88 ? -13.590 5.349 27.020 1.00 94.12 88 LEU A C 1
ATOM 685 O O . LEU A 1 88 ? -12.849 5.247 27.994 1.00 94.12 88 LEU A O 1
ATOM 689 N N . ALA A 1 89 ? -13.482 4.558 25.952 1.00 93.44 89 ALA A N 1
ATOM 690 C CA . ALA A 1 89 ? -12.432 3.556 25.793 1.00 93.44 89 ALA A CA 1
ATOM 691 C C . ALA A 1 89 ? -11.376 4.029 24.783 1.00 93.44 89 ALA A C 1
ATOM 693 O O . ALA A 1 89 ? -11.693 4.363 23.641 1.00 93.44 89 ALA A O 1
ATOM 694 N N . VAL A 1 90 ? -10.108 4.024 25.196 1.00 91.06 90 VAL A N 1
ATOM 695 C CA . VAL A 1 90 ? -8.955 4.456 24.392 1.00 91.06 90 VAL A CA 1
ATOM 696 C C . VAL A 1 90 ? -7.888 3.366 24.350 1.00 91.06 90 VAL A C 1
ATOM 698 O O . VAL A 1 90 ? -7.684 2.642 25.320 1.00 91.06 90 VAL A O 1
ATOM 701 N N . ALA A 1 91 ? -7.210 3.241 23.207 1.00 89.12 91 ALA A N 1
ATOM 702 C CA . ALA A 1 91 ? -6.105 2.306 23.007 1.00 89.12 91 ALA A CA 1
ATOM 703 C C . ALA A 1 91 ? -5.022 2.933 22.120 1.00 89.12 91 ALA A C 1
ATOM 705 O O . ALA A 1 91 ? -5.299 3.855 21.355 1.00 89.12 91 ALA A O 1
ATOM 706 N N . ALA A 1 92 ? -3.798 2.401 22.192 1.00 83.00 92 ALA A N 1
ATOM 707 C CA . ALA A 1 92 ? -2.643 2.931 21.463 1.00 83.00 92 ALA A CA 1
ATOM 708 C C . ALA A 1 92 ? -2.711 2.732 19.934 1.00 83.00 92 ALA A C 1
ATOM 710 O O . ALA A 1 92 ? -2.019 3.429 19.196 1.00 83.00 92 ALA A O 1
ATOM 711 N N . SER A 1 93 ? -3.527 1.794 19.433 1.00 82.44 93 SER A N 1
ATOM 712 C CA . SER A 1 93 ? -3.641 1.510 17.998 1.00 82.44 93 SER A CA 1
ATOM 713 C C . SER A 1 93 ? -5.085 1.288 17.549 1.00 82.44 93 SER A C 1
ATOM 715 O O . SER A 1 93 ? -5.922 0.766 18.286 1.00 82.44 93 SER A O 1
ATOM 717 N N . ASN A 1 94 ? -5.361 1.620 16.282 1.00 80.69 94 ASN A N 1
ATOM 718 C CA . ASN A 1 94 ? -6.680 1.415 15.682 1.00 80.69 94 ASN A CA 1
ATOM 719 C C . ASN A 1 94 ? -7.100 -0.059 15.654 1.00 80.69 94 ASN A C 1
ATOM 721 O O . ASN A 1 94 ? -8.287 -0.332 15.799 1.00 80.69 94 ASN A O 1
ATOM 725 N N . SER A 1 95 ? -6.162 -0.994 15.463 1.00 79.69 95 SER A N 1
ATOM 726 C CA . SER A 1 95 ? -6.466 -2.430 15.461 1.00 79.69 95 SER A CA 1
ATOM 727 C C . SER A 1 95 ? -6.956 -2.893 16.831 1.00 79.69 95 SER A C 1
ATOM 729 O O . SER A 1 95 ? -7.983 -3.559 16.903 1.00 79.69 95 SER A O 1
ATOM 731 N N . VAL A 1 96 ? -6.304 -2.459 17.915 1.00 83.19 96 VAL A N 1
ATOM 732 C CA . VAL A 1 96 ? -6.727 -2.778 19.288 1.00 83.19 96 VAL A CA 1
ATOM 733 C C . VAL A 1 96 ? -8.076 -2.134 19.611 1.00 83.19 96 VAL A C 1
ATOM 735 O O . VAL A 1 96 ? -8.942 -2.786 20.192 1.00 83.19 96 VAL A O 1
ATOM 738 N N . THR A 1 97 ? -8.306 -0.883 19.195 1.00 85.94 97 THR A N 1
ATOM 739 C CA . THR A 1 97 ? -9.616 -0.238 19.379 1.00 85.94 97 THR A CA 1
ATOM 740 C C . THR A 1 97 ? -10.717 -0.962 18.607 1.00 85.94 97 THR A C 1
ATOM 742 O O . THR A 1 97 ? -11.814 -1.130 19.132 1.00 85.94 97 THR A O 1
ATOM 745 N N . ASN A 1 98 ? -10.450 -1.397 17.372 1.00 87.62 98 ASN A N 1
ATOM 746 C CA . ASN A 1 98 ? -11.424 -2.122 16.553 1.00 87.62 98 ASN A CA 1
ATOM 747 C C . ASN A 1 98 ? -11.760 -3.483 17.167 1.00 87.62 98 ASN A C 1
ATOM 749 O O . ASN A 1 98 ? -12.929 -3.839 17.256 1.00 87.62 98 ASN A O 1
ATOM 753 N N . GLU A 1 99 ? -10.746 -4.194 17.647 1.00 88.62 99 GLU A N 1
ATOM 754 C CA . GLU A 1 99 ? -10.894 -5.475 18.329 1.00 88.62 99 GLU A CA 1
ATOM 755 C C . GLU A 1 99 ? -11.746 -5.350 19.605 1.00 88.62 99 GLU A C 1
ATOM 757 O O . GLU A 1 99 ? -12.675 -6.129 19.826 1.00 88.62 99 GLU A O 1
ATOM 762 N N . LEU A 1 100 ? -11.489 -4.330 20.434 1.00 92.69 100 LEU A N 1
ATOM 763 C CA . LEU A 1 100 ? -12.327 -4.038 21.601 1.00 92.69 100 LEU A CA 1
ATOM 764 C C . LEU A 1 100 ? -13.756 -3.660 21.184 1.00 92.69 100 LEU A C 1
ATOM 766 O O . LEU A 1 100 ? -14.714 -4.152 21.772 1.00 92.69 100 LEU A O 1
ATOM 770 N N . THR A 1 101 ? -13.900 -2.826 20.151 1.00 92.25 101 THR A N 1
ATOM 771 C CA . THR A 1 101 ? -15.206 -2.392 19.630 1.00 92.25 101 THR A CA 1
ATOM 772 C C . THR A 1 101 ? -16.030 -3.588 19.158 1.00 92.25 101 THR A C 1
ATOM 774 O O . THR A 1 101 ? -17.208 -3.666 19.486 1.00 92.25 101 THR A O 1
ATOM 777 N N . SER A 1 102 ? -15.419 -4.545 18.451 1.00 92.50 102 SER A N 1
ATOM 778 C CA . SER A 1 102 ? -16.089 -5.777 18.018 1.00 92.50 102 SER A CA 1
ATOM 779 C C . SER A 1 102 ? -16.642 -6.556 19.211 1.00 92.50 102 SER A C 1
ATOM 781 O O . SER A 1 102 ? -17.824 -6.886 19.231 1.00 92.50 102 SER A O 1
ATOM 783 N N . ARG A 1 103 ? -15.827 -6.760 20.256 1.00 92.31 103 ARG A N 1
ATOM 784 C CA . ARG A 1 103 ? -16.264 -7.471 21.468 1.00 92.31 103 ARG A CA 1
ATOM 785 C C . ARG A 1 103 ? -17.358 -6.742 22.245 1.00 92.31 103 ARG A C 1
ATOM 787 O O . ARG A 1 103 ? -18.178 -7.404 22.878 1.00 92.31 103 ARG A O 1
ATOM 794 N N . VAL A 1 104 ? -17.346 -5.409 22.243 1.00 94.12 104 VAL A N 1
ATOM 795 C CA . VAL A 1 104 ? -18.377 -4.586 22.893 1.00 94.12 104 VAL A CA 1
ATOM 796 C C . VAL A 1 104 ? -19.687 -4.629 22.106 1.00 94.12 104 VAL A C 1
ATOM 798 O O . VAL A 1 104 ? -20.744 -4.710 22.719 1.00 94.12 104 VAL A O 1
ATOM 801 N N . LEU A 1 105 ? -19.638 -4.641 20.771 1.00 93.81 105 LEU A N 1
ATOM 802 C CA . LEU A 1 105 ? -20.825 -4.734 19.908 1.00 93.81 105 LEU A CA 1
ATOM 803 C C . LEU A 1 105 ? -21.564 -6.077 20.016 1.00 93.81 105 LEU A C 1
ATOM 805 O O . LEU A 1 105 ? -22.737 -6.149 19.664 1.00 93.81 105 LEU A O 1
ATOM 809 N N . GLU A 1 106 ? -20.906 -7.124 20.516 1.00 92.62 106 GLU A N 1
ATOM 810 C CA . GLU A 1 106 ? -21.566 -8.390 20.872 1.00 92.62 106 GLU A CA 1
ATOM 811 C C . GLU A 1 106 ? -22.463 -8.259 22.119 1.00 92.62 106 GLU A C 1
ATOM 813 O O . GLU A 1 106 ? -23.317 -9.111 22.345 1.00 92.62 106 GLU A O 1
ATOM 818 N N . ILE A 1 107 ? -22.269 -7.214 22.934 1.00 93.00 107 ILE A N 1
ATOM 819 C CA . ILE A 1 107 ? -22.930 -7.018 24.235 1.00 93.00 107 ILE A CA 1
ATOM 820 C C . ILE A 1 107 ? -23.874 -5.806 24.211 1.00 93.00 107 ILE A C 1
ATOM 822 O O . ILE A 1 107 ? -24.996 -5.875 24.708 1.00 93.00 107 ILE A O 1
ATOM 826 N N . ILE A 1 108 ? -23.413 -4.686 23.650 1.00 93.12 108 ILE A N 1
ATOM 827 C CA . ILE A 1 108 ? -24.110 -3.396 23.643 1.00 93.12 108 ILE A CA 1
ATOM 828 C C . ILE A 1 108 ? -24.702 -3.140 22.249 1.00 93.12 108 ILE A C 1
ATOM 830 O O . ILE A 1 108 ? -24.002 -3.321 21.246 1.00 93.12 108 ILE A O 1
ATOM 834 N N . PRO A 1 109 ? -25.961 -2.667 22.145 1.00 92.75 109 PRO A N 1
ATOM 835 C CA . PRO A 1 109 ? -26.568 -2.315 20.869 1.00 92.75 109 PRO A CA 1
ATOM 836 C C . PRO A 1 109 ? -25.725 -1.318 20.067 1.00 92.75 109 PRO A C 1
ATOM 838 O O . PRO A 1 109 ? -25.303 -0.282 20.574 1.00 92.75 109 PRO A O 1
ATOM 841 N N . LYS A 1 110 ? -25.566 -1.575 18.764 1.00 89.25 110 LYS A N 1
ATOM 842 C CA . LYS A 1 110 ? -24.755 -0.746 17.852 1.00 89.25 110 LYS A CA 1
ATOM 843 C C . LYS A 1 110 ? -25.110 0.747 17.869 1.00 89.25 110 LYS A C 1
ATOM 845 O O . LYS A 1 110 ? -24.232 1.574 17.659 1.00 89.25 110 LYS A O 1
ATOM 850 N N . LYS A 1 111 ? -26.380 1.090 18.113 1.00 92.88 111 LYS A N 1
ATOM 851 C CA . LYS A 1 111 ? -26.859 2.482 18.193 1.00 92.88 111 LYS A CA 1
ATOM 852 C C . LYS A 1 111 ? -26.234 3.285 19.345 1.00 92.88 111 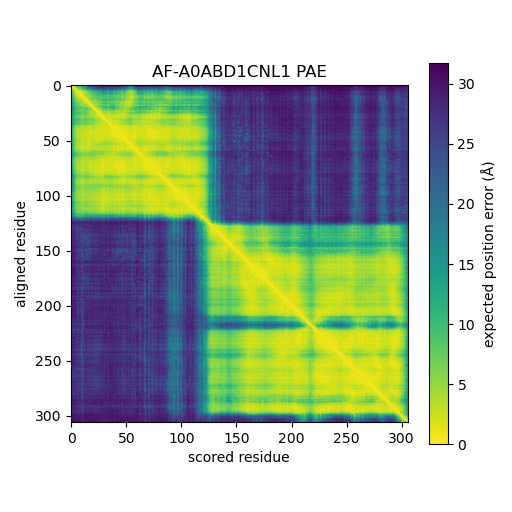LYS A C 1
ATOM 854 O O . LYS A 1 111 ? -26.175 4.505 19.253 1.00 92.88 111 LYS A O 1
ATOM 859 N N . ASP A 1 112 ? -25.744 2.601 20.376 1.00 92.62 112 ASP A N 1
ATOM 860 C CA . ASP A 1 112 ? -25.197 3.215 21.589 1.00 92.62 112 ASP A CA 1
ATOM 861 C C . ASP A 1 112 ? -23.656 3.166 21.616 1.00 92.62 112 ASP A C 1
ATOM 863 O O . ASP A 1 112 ? -23.029 3.627 22.568 1.00 92.62 112 ASP A O 1
ATOM 867 N N . VAL A 1 113 ? -23.020 2.625 20.567 1.00 93.25 113 VAL A N 1
ATOM 868 C CA . VAL A 1 113 ? -21.562 2.481 20.469 1.00 93.25 113 VAL A CA 1
ATOM 869 C C . VAL A 1 113 ? -21.020 3.356 19.342 1.00 93.25 113 VAL A C 1
ATOM 871 O O . VAL A 1 113 ? -21.242 3.095 18.159 1.00 93.25 113 VAL A O 1
ATOM 874 N N . TYR A 1 114 ? -20.224 4.362 19.705 1.00 92.31 114 TYR A N 1
ATOM 875 C CA . TYR A 1 114 ? -19.590 5.269 18.750 1.00 92.31 114 TYR A CA 1
ATOM 876 C C . TYR A 1 114 ? -18.102 4.958 18.592 1.00 92.31 114 TYR A C 1
ATOM 878 O O . TYR A 1 114 ? -17.289 5.228 19.475 1.00 92.31 114 TYR A O 1
ATOM 886 N N . ARG A 1 115 ? -17.716 4.448 17.418 1.00 89.06 115 ARG A N 1
ATOM 887 C CA . ARG A 1 115 ? -16.306 4.325 17.030 1.00 89.06 115 ARG A CA 1
ATOM 888 C C . ARG A 1 115 ? -15.858 5.591 16.305 1.00 89.06 115 ARG A C 1
ATOM 890 O O . ARG A 1 115 ? -16.125 5.775 15.120 1.00 89.06 115 ARG A O 1
ATOM 897 N N . ILE A 1 116 ? -15.142 6.455 17.020 1.00 86.38 116 ILE A N 1
ATOM 898 C CA . ILE A 1 116 ? -14.614 7.706 16.465 1.00 86.38 116 ILE A CA 1
ATOM 899 C C . ILE A 1 116 ? -13.320 7.413 15.709 1.00 86.38 116 ILE A C 1
ATOM 901 O O . ILE A 1 116 ? -12.347 6.951 16.301 1.00 86.38 116 ILE A O 1
ATOM 905 N N . PHE A 1 117 ? -13.291 7.686 14.407 1.00 78.62 117 PHE A N 1
ATOM 906 C CA . PHE A 1 117 ? -12.090 7.568 13.582 1.00 78.62 117 PHE A CA 1
ATOM 907 C C . PHE A 1 117 ? -11.471 8.940 13.318 1.00 78.62 117 PHE A C 1
ATOM 909 O O . PHE A 1 117 ? -12.180 9.930 13.142 1.00 78.62 117 PHE A O 1
ATOM 916 N N . ALA A 1 118 ? -10.141 8.994 13.204 1.00 70.94 118 ALA A N 1
ATOM 917 C CA . ALA A 1 118 ? -9.476 10.164 12.642 1.00 70.94 118 ALA A CA 1
ATOM 918 C C . ALA A 1 118 ? -9.984 10.413 11.212 1.00 70.94 118 ALA A C 1
ATOM 920 O O . ALA A 1 118 ? -10.246 9.467 10.463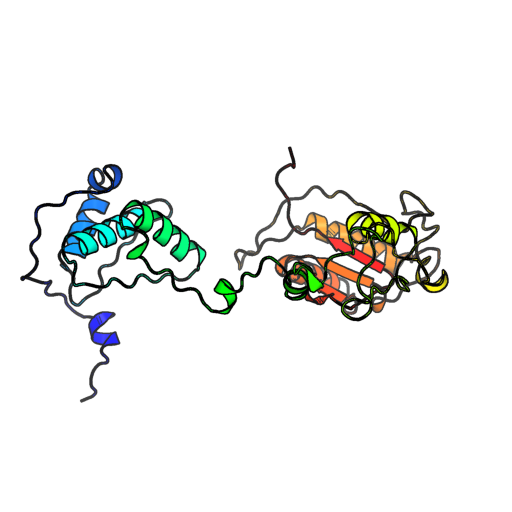 1.00 70.94 118 ALA A O 1
ATOM 921 N N . ARG A 1 119 ? -10.076 11.683 10.799 1.00 60.84 119 ARG A N 1
ATOM 922 C CA . ARG A 1 119 ? -10.579 12.071 9.467 1.00 60.84 119 ARG A CA 1
ATOM 923 C C . ARG A 1 119 ? -9.813 11.401 8.318 1.00 60.84 119 ARG A C 1
ATOM 925 O O . ARG A 1 119 ? -10.397 11.133 7.274 1.00 60.84 119 ARG A O 1
ATOM 932 N N . SER A 1 120 ? -8.530 11.104 8.517 1.00 58.72 120 SER A N 1
ATOM 933 C CA . SER A 1 120 ? -7.690 10.343 7.585 1.00 58.72 120 SER A CA 1
ATOM 934 C C . SER A 1 120 ? -8.100 8.870 7.464 1.00 58.72 120 SER A C 1
ATOM 936 O O . SER A 1 120 ? -8.074 8.327 6.368 1.00 58.72 120 SER A O 1
ATOM 938 N N . TYR A 1 121 ? -8.539 8.236 8.555 1.00 58.38 121 TYR A N 1
ATOM 939 C CA . TYR A 1 121 ? -8.960 6.830 8.577 1.00 58.38 121 TYR A CA 1
ATOM 940 C C . TYR A 1 121 ? -10.414 6.641 8.120 1.00 58.38 121 TYR A C 1
ATOM 942 O O . TYR A 1 121 ? -10.709 5.688 7.406 1.00 58.38 121 TYR A O 1
ATOM 950 N N . ALA A 1 122 ? -11.314 7.578 8.448 1.00 51.75 122 ALA A N 1
ATOM 951 C CA . ALA A 1 122 ? -12.664 7.632 7.867 1.00 51.75 122 ALA A CA 1
ATOM 952 C C . ALA A 1 122 ? -12.623 7.844 6.339 1.00 51.75 122 ALA A C 1
ATOM 954 O O . ALA A 1 122 ? -13.535 7.447 5.620 1.00 51.75 122 ALA A O 1
ATOM 955 N N . ARG A 1 123 ? -11.526 8.433 5.841 1.00 48.44 123 ARG A N 1
ATOM 956 C CA . ARG A 1 123 ? -11.153 8.503 4.425 1.00 48.44 123 ARG A CA 1
ATOM 957 C C . ARG A 1 123 ? -10.225 7.361 3.999 1.00 48.44 123 ARG A C 1
ATOM 959 O O . ARG A 1 123 ? -9.419 7.553 3.091 1.00 48.44 123 ARG A O 1
ATOM 966 N N . LYS A 1 124 ? -10.385 6.151 4.544 1.00 45.91 124 LYS A N 1
ATOM 967 C CA . LYS A 1 124 ? -10.101 4.942 3.755 1.00 45.91 124 LYS A CA 1
ATOM 968 C C . LYS A 1 124 ? -11.107 4.879 2.607 1.00 45.91 124 LYS A C 1
ATOM 970 O O . LYS A 1 124 ? -12.049 4.096 2.593 1.00 45.91 124 LYS A O 1
ATOM 975 N N . ILE A 1 125 ? -10.930 5.792 1.664 1.00 52.53 125 ILE A N 1
ATOM 976 C CA . ILE A 1 125 ? -11.502 5.695 0.347 1.00 52.53 125 ILE A CA 1
ATOM 977 C C . ILE A 1 125 ? -10.657 4.595 -0.297 1.00 52.53 125 ILE A C 1
ATOM 979 O O . ILE A 1 125 ? -9.528 4.846 -0.701 1.00 52.53 125 ILE A O 1
ATOM 983 N N . ASN A 1 126 ? -11.155 3.355 -0.289 1.00 51.47 126 ASN A N 1
ATOM 984 C CA . ASN A 1 126 ? -10.499 2.235 -0.986 1.00 51.47 126 ASN A CA 1
ATOM 985 C C . ASN A 1 126 ? -10.405 2.474 -2.503 1.00 51.47 126 ASN A C 1
ATOM 987 O O . ASN A 1 126 ? -9.769 1.702 -3.204 1.00 51.47 126 ASN A O 1
ATOM 991 N N . VAL A 1 127 ? -11.053 3.535 -2.977 1.00 57.66 127 VAL A N 1
ATOM 992 C CA . VAL A 1 127 ? -11.149 3.954 -4.363 1.00 57.66 127 VAL A CA 1
ATOM 993 C C . VAL A 1 127 ? -10.586 5.365 -4.502 1.00 57.66 127 VAL A C 1
ATOM 995 O O . VAL A 1 127 ? -10.740 6.206 -3.613 1.00 57.66 127 VAL A O 1
ATOM 998 N N . SER A 1 128 ? -9.885 5.660 -5.587 1.00 67.94 128 SER A N 1
ATOM 999 C CA . SER A 1 128 ? -9.303 7.000 -5.762 1.00 67.94 128 SER A CA 1
ATOM 1000 C C . SER A 1 128 ? -10.398 8.073 -5.932 1.00 67.94 128 SER A C 1
ATOM 1002 O O . SER A 1 128 ? -11.544 7.769 -6.261 1.00 67.94 128 SER A O 1
ATOM 1004 N N . LEU A 1 129 ? -10.078 9.362 -5.727 1.00 76.19 129 LEU A N 1
ATOM 1005 C CA . LEU A 1 129 ? -11.024 10.444 -6.062 1.00 76.19 129 LEU A CA 1
ATOM 1006 C C . LEU A 1 129 ? -11.463 10.355 -7.530 1.00 76.19 129 LEU A C 1
ATOM 1008 O O . LEU A 1 129 ? -12.633 10.576 -7.825 1.00 76.19 129 LEU A O 1
ATOM 1012 N N . LEU A 1 130 ? -10.528 10.009 -8.418 1.00 76.19 130 LEU A N 1
ATOM 1013 C CA . LEU A 1 130 ? -10.796 9.822 -9.836 1.00 76.19 130 LEU A CA 1
ATOM 1014 C C . LEU A 1 130 ? -11.819 8.707 -10.054 1.00 76.19 130 LEU A C 1
ATOM 1016 O O . LEU A 1 130 ? -12.824 8.946 -10.704 1.00 76.19 130 LEU A O 1
ATOM 1020 N N . GLU A 1 131 ? -11.608 7.549 -9.432 1.00 73.25 131 GLU A N 1
ATOM 1021 C CA . GLU A 1 131 ? -12.513 6.397 -9.508 1.00 73.25 131 GLU A CA 1
ATOM 1022 C C . GLU A 1 131 ? -13.936 6.755 -9.058 1.00 73.25 131 GLU A C 1
ATOM 1024 O O . GLU A 1 131 ? -14.911 6.468 -9.744 1.00 73.25 131 GLU A O 1
ATOM 1029 N N . ARG A 1 132 ? -14.063 7.518 -7.967 1.00 78.12 132 ARG A N 1
ATOM 1030 C CA . ARG A 1 132 ? -15.368 7.995 -7.476 1.00 78.12 132 ARG A CA 1
ATOM 1031 C C . ARG A 1 132 ? -16.080 8.954 -8.418 1.00 78.12 132 ARG A C 1
ATOM 1033 O O . ARG A 1 132 ? -17.306 9.044 -8.373 1.00 78.12 132 ARG A O 1
ATOM 1040 N N . ILE A 1 133 ? -15.319 9.748 -9.164 1.00 81.88 133 ILE A N 1
ATOM 1041 C CA . ILE A 1 133 ? -15.868 10.664 -10.160 1.00 81.88 133 ILE A CA 1
ATOM 1042 C C . ILE A 1 133 ? -16.288 9.851 -11.385 1.00 81.88 133 ILE A C 1
ATOM 1044 O O . ILE A 1 133 ? -17.419 10.002 -11.838 1.00 81.88 133 ILE A O 1
ATOM 1048 N N . THR A 1 134 ? -15.430 8.944 -11.857 1.00 81.88 134 THR A N 1
ATOM 1049 C CA . THR A 1 134 ? -15.693 8.114 -13.039 1.00 81.88 134 THR A CA 1
ATOM 1050 C C . THR A 1 134 ? -16.830 7.112 -12.850 1.00 81.88 134 THR A C 1
ATOM 1052 O O . THR A 1 134 ? -17.438 6.718 -13.836 1.00 81.88 134 THR A O 1
ATOM 1055 N N . ASP A 1 135 ? -17.164 6.754 -11.608 1.00 82.75 135 ASP A N 1
ATOM 1056 C CA . ASP A 1 135 ? -18.316 5.903 -11.268 1.00 82.75 135 ASP A CA 1
ATOM 1057 C C . ASP A 1 135 ? -19.683 6.593 -11.432 1.00 82.75 135 ASP A C 1
ATOM 1059 O O . ASP A 1 135 ? -20.728 5.950 -11.330 1.00 82.75 135 ASP A O 1
ATOM 1063 N N . LYS A 1 136 ? -19.728 7.913 -11.639 1.00 87.56 136 LYS A N 1
ATOM 1064 C CA . LYS A 1 136 ? -20.994 8.620 -11.868 1.00 87.56 136 LYS A CA 1
ATOM 1065 C C . LYS A 1 136 ? -21.468 8.413 -13.305 1.00 87.56 136 LYS A C 1
ATOM 1067 O O . LYS A 1 136 ? -20.663 8.436 -14.226 1.00 87.56 136 LYS A O 1
ATOM 1072 N N . GLU A 1 137 ? -22.787 8.336 -13.504 1.00 87.25 137 GLU A N 1
ATOM 1073 C CA . GLU A 1 137 ? -23.412 8.164 -14.830 1.00 87.25 137 GLU A CA 1
ATOM 1074 C C . GLU A 1 137 ? -22.929 9.186 -15.869 1.00 87.25 137 GLU A C 1
ATOM 1076 O O . GLU A 1 137 ? -22.740 8.837 -17.028 1.00 87.25 137 GLU A O 1
ATOM 1081 N N . LEU A 1 138 ? -22.640 10.421 -15.437 1.00 89.12 138 LEU A N 1
ATOM 1082 C CA . LEU A 1 138 ? -22.075 11.483 -16.280 1.00 89.12 138 LEU A CA 1
ATOM 1083 C C . LEU A 1 138 ? -20.759 11.080 -16.977 1.00 89.12 138 LEU A C 1
ATOM 1085 O O . LEU A 1 138 ? -20.450 11.587 -18.048 1.00 89.12 138 LEU A O 1
ATOM 1089 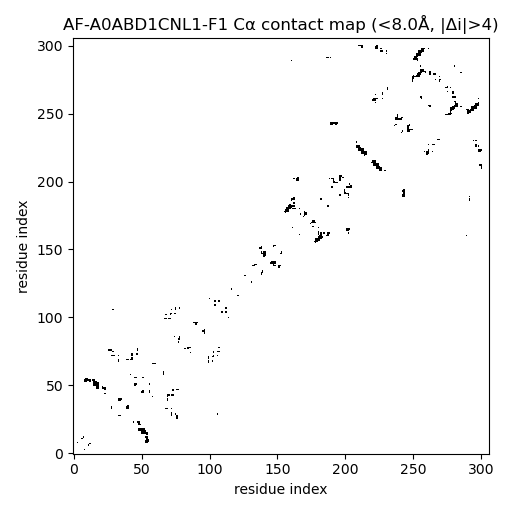N N . TYR A 1 139 ? -19.982 10.191 -16.362 1.00 88.31 139 TYR A N 1
ATOM 1090 C CA . TYR A 1 139 ? -18.662 9.745 -16.811 1.00 88.31 139 TYR A CA 1
ATOM 1091 C C . TYR A 1 139 ? -18.701 8.337 -17.432 1.00 88.31 139 TYR A C 1
ATOM 1093 O O . TYR A 1 139 ? -17.667 7.815 -17.860 1.00 88.31 139 TYR A O 1
ATOM 1101 N N . ALA A 1 140 ? -19.881 7.712 -17.498 1.00 86.50 140 ALA A N 1
ATOM 1102 C CA . ALA A 1 140 ? -20.055 6.411 -18.121 1.00 86.50 140 ALA A CA 1
ATOM 1103 C C . ALA A 1 140 ? -19.898 6.502 -19.647 1.00 86.50 140 ALA A C 1
ATOM 1105 O O . ALA A 1 140 ? -20.147 7.533 -20.274 1.00 86.50 140 ALA A O 1
ATOM 1106 N N . LYS A 1 141 ? -19.492 5.390 -20.264 1.00 86.06 141 LYS A N 1
ATOM 1107 C CA . LYS A 1 141 ? -19.503 5.274 -21.724 1.00 86.06 141 LYS A CA 1
ATOM 1108 C C . LYS A 1 141 ? -20.943 5.271 -22.225 1.00 86.06 141 LYS A C 1
ATOM 1110 O O . LYS A 1 141 ? -21.809 4.638 -21.624 1.00 86.06 141 LYS A O 1
ATOM 1115 N N . ASN A 1 142 ? -21.177 5.915 -23.361 1.00 86.81 142 ASN A N 1
ATOM 1116 C CA . ASN A 1 142 ? -22.455 5.853 -24.050 1.00 86.81 142 ASN A CA 1
ATOM 1117 C C . ASN A 1 142 ? -22.769 4.384 -24.421 1.00 86.81 142 ASN A C 1
ATOM 1119 O O . ASN A 1 142 ? -21.942 3.746 -25.077 1.00 86.81 142 ASN A O 1
ATOM 1123 N N . PRO A 1 143 ? -23.939 3.832 -24.046 1.00 87.06 143 PRO A N 1
ATOM 1124 C CA . PRO A 1 143 ? -24.272 2.428 -24.302 1.00 87.06 143 PRO A CA 1
ATOM 1125 C C . PRO A 1 143 ? -24.362 2.045 -25.786 1.00 87.06 143 PRO A C 1
ATOM 1127 O O . PRO A 1 143 ? -24.179 0.880 -26.124 1.00 87.06 143 PRO A O 1
ATOM 1130 N N . LEU A 1 144 ? -24.654 3.007 -26.667 1.00 87.69 144 LEU A N 1
ATOM 1131 C CA . LEU A 1 144 ? -24.815 2.786 -28.106 1.00 87.69 144 LEU A CA 1
ATOM 1132 C C . LEU A 1 144 ? -23.485 2.893 -28.857 1.00 87.69 144 LEU A C 1
ATOM 1134 O O . LEU A 1 144 ? -23.245 2.123 -29.782 1.00 87.69 144 LEU A O 1
ATOM 1138 N N . THR A 1 145 ? -22.624 3.843 -28.476 1.00 86.56 145 THR A N 1
ATOM 1139 C CA . THR A 1 145 ? -21.348 4.088 -29.178 1.00 86.56 145 THR A CA 1
ATOM 1140 C C . THR A 1 145 ? -20.143 3.447 -28.490 1.00 86.56 145 THR A C 1
ATOM 1142 O O . THR A 1 145 ? -19.117 3.231 -29.128 1.00 86.56 145 THR A O 1
ATOM 1145 N N . GLY A 1 146 ? -20.235 3.136 -27.194 1.00 85.25 146 GLY A N 1
ATOM 1146 C CA . GLY A 1 146 ? -19.120 2.635 -26.387 1.00 85.25 146 GLY A CA 1
ATOM 1147 C C . GLY A 1 146 ? -18.036 3.682 -26.094 1.00 85.25 146 GLY A C 1
ATOM 1148 O O . GLY A 1 146 ? -16.951 3.329 -25.617 1.00 85.25 146 GLY A O 1
ATOM 1149 N N . GLU A 1 147 ? -18.307 4.959 -26.369 1.00 85.31 147 GLU A N 1
ATOM 1150 C CA . GLU A 1 147 ? -17.365 6.068 -26.205 1.00 85.31 147 GLU A CA 1
ATOM 1151 C C . GLU A 1 147 ? -17.718 6.955 -25.008 1.00 85.31 147 GLU A C 1
ATOM 1153 O O . GLU A 1 147 ? -18.862 6.999 -24.559 1.00 85.31 147 GLU A O 1
ATOM 1158 N N . TYR A 1 148 ? -16.717 7.655 -24.476 1.00 87.62 148 TYR A N 1
ATOM 1159 C CA . TYR A 1 148 ? -16.921 8.666 -23.441 1.00 87.62 148 TYR A CA 1
ATOM 1160 C C . TYR A 1 148 ? -17.395 9.988 -24.057 1.00 87.62 148 TYR A C 1
ATOM 1162 O O . TYR A 1 148 ? -17.006 10.307 -25.181 1.00 87.62 148 TYR A O 1
ATOM 1170 N N . ASP A 1 149 ? -18.173 10.778 -23.311 1.00 88.69 149 ASP A N 1
ATOM 1171 C CA . ASP A 1 149 ? -18.483 12.158 -23.703 1.00 88.69 149 ASP A CA 1
ATOM 1172 C C . ASP A 1 149 ? -17.194 13.010 -23.664 1.00 88.69 149 ASP A C 1
ATOM 1174 O O . ASP A 1 149 ? -16.590 13.160 -22.593 1.00 88.69 149 ASP A O 1
ATOM 1178 N N . PRO A 1 150 ? -16.749 13.580 -24.801 1.00 89.44 150 PRO A N 1
ATOM 1179 C CA . PRO A 1 150 ? -15.502 14.338 -24.870 1.00 89.44 150 PRO A CA 1
ATOM 1180 C C . PRO A 1 150 ? -15.515 15.620 -24.026 1.00 89.44 150 PRO A C 1
ATOM 1182 O O . PRO A 1 150 ? -14.443 16.126 -23.692 1.00 89.44 150 PRO A O 1
ATOM 1185 N N . ASN A 1 151 ? -16.690 16.136 -23.648 1.00 89.62 151 ASN A N 1
ATOM 1186 C CA . ASN A 1 151 ? -16.801 17.324 -22.800 1.00 89.62 151 ASN A CA 1
ATOM 1187 C C . ASN A 1 151 ? -16.451 17.042 -21.333 1.00 89.62 151 ASN A C 1
ATOM 1189 O O . ASN A 1 151 ? -16.095 17.968 -20.606 1.00 89.62 151 ASN A O 1
ATOM 1193 N N . VAL A 1 152 ? -16.550 15.782 -20.889 1.00 87.00 152 VAL A N 1
ATOM 1194 C CA . VAL A 1 152 ? -16.318 15.394 -19.485 1.00 87.00 152 VAL A CA 1
ATOM 1195 C C . VAL A 1 152 ? -15.137 14.442 -19.309 1.00 87.00 152 VAL A C 1
ATOM 1197 O O . VAL A 1 152 ? -14.495 14.465 -18.258 1.00 87.00 152 VAL A O 1
ATOM 1200 N N . ILE A 1 153 ? -14.794 13.641 -20.325 1.00 88.69 153 ILE A N 1
ATOM 1201 C CA . ILE A 1 153 ? -13.622 12.758 -20.311 1.00 88.69 153 ILE A CA 1
ATOM 1202 C C . ILE A 1 153 ? -12.925 12.776 -21.663 1.00 88.69 153 ILE A C 1
ATOM 1204 O O . ILE A 1 153 ? -13.491 12.426 -22.692 1.00 88.69 153 ILE A O 1
ATOM 1208 N N . THR A 1 154 ? -11.622 13.042 -21.630 1.00 87.62 154 THR A N 1
ATOM 1209 C CA . THR A 1 154 ? -10.725 12.775 -22.756 1.00 87.62 154 THR A CA 1
ATOM 1210 C C . THR A 1 154 ? -9.677 11.749 -22.339 1.00 87.62 154 THR A C 1
ATOM 1212 O O . THR A 1 154 ? -8.849 12.006 -21.467 1.00 87.62 154 THR A O 1
ATOM 1215 N N . GLN A 1 155 ? -9.688 10.576 -22.976 1.00 85.81 155 GLN A N 1
ATOM 1216 C CA . GLN A 1 155 ? -8.686 9.539 -22.732 1.00 85.81 155 GLN A CA 1
ATOM 1217 C C . GLN A 1 155 ? -7.454 9.747 -23.623 1.00 85.81 155 GLN A C 1
ATOM 1219 O O . GLN A 1 155 ? -7.529 9.649 -24.849 1.00 85.81 155 GLN A O 1
ATOM 1224 N N . LEU A 1 156 ? -6.288 9.954 -23.009 1.00 89.12 156 LEU A N 1
ATOM 1225 C CA . LEU A 1 156 ? -5.011 9.989 -23.722 1.00 89.12 156 LEU A CA 1
ATOM 1226 C C . LEU A 1 156 ? -4.544 8.564 -24.039 1.00 89.12 156 LEU A C 1
ATOM 1228 O O . LEU A 1 156 ? -4.313 7.757 -23.142 1.00 89.12 156 LEU A O 1
ATOM 1232 N N . ARG A 1 157 ? -4.413 8.250 -25.332 1.00 89.62 157 ARG A N 1
ATOM 1233 C CA . ARG A 1 157 ? -4.134 6.882 -25.805 1.00 89.62 157 ARG A CA 1
ATOM 1234 C C . ARG A 1 157 ? -2.674 6.631 -26.177 1.00 89.62 157 ARG A C 1
ATOM 1236 O O . ARG A 1 157 ? -2.261 5.484 -26.228 1.00 89.62 157 ARG A O 1
ATOM 1243 N N . ASN A 1 158 ? -1.877 7.660 -26.451 1.00 92.88 158 ASN A N 1
ATOM 1244 C CA . ASN A 1 158 ? -0.492 7.478 -26.892 1.00 92.88 158 ASN A CA 1
ATOM 1245 C C . ASN A 1 158 ? 0.455 7.351 -25.687 1.00 92.88 158 ASN A C 1
ATOM 1247 O O . ASN A 1 158 ? 0.583 8.287 -24.901 1.00 92.88 158 ASN A O 1
ATOM 1251 N N . ASN A 1 159 ? 1.138 6.213 -25.558 1.00 92.62 159 ASN A N 1
ATOM 1252 C CA . ASN A 1 159 ? 2.161 5.974 -24.543 1.00 92.62 159 ASN A CA 1
ATOM 1253 C C . ASN A 1 159 ? 3.559 6.213 -25.133 1.00 92.62 159 ASN A C 1
ATOM 1255 O O . ASN A 1 159 ? 3.942 5.567 -26.107 1.00 92.62 159 ASN A O 1
ATOM 1259 N N . PHE A 1 160 ? 4.329 7.113 -24.523 1.00 90.88 160 PHE A N 1
ATOM 1260 C CA . PHE A 1 160 ? 5.664 7.517 -24.991 1.00 90.88 160 PHE A CA 1
ATOM 1261 C C . PHE A 1 160 ? 6.808 7.014 -24.098 1.00 90.88 160 PHE A C 1
ATOM 1263 O O . PHE A 1 160 ? 7.932 7.499 -24.216 1.00 90.88 160 PHE A O 1
ATOM 1270 N N . ARG A 1 161 ? 6.525 6.051 -23.211 1.00 88.81 161 ARG A N 1
ATOM 1271 C CA . ARG A 1 161 ? 7.452 5.585 -22.169 1.00 88.81 161 ARG A CA 1
ATOM 1272 C C . ARG A 1 161 ? 7.894 4.137 -22.362 1.00 88.81 161 ARG A C 1
ATOM 1274 O O . ARG A 1 161 ? 9.061 3.827 -22.171 1.00 88.81 161 ARG A O 1
ATOM 1281 N N . SER A 1 162 ? 6.966 3.247 -22.703 1.00 92.06 162 SER A N 1
ATOM 1282 C CA . SER A 1 162 ? 7.155 1.804 -22.535 1.00 92.06 162 SER A CA 1
ATOM 1283 C C . SER A 1 162 ? 7.382 1.072 -23.855 1.00 92.06 162 SER A C 1
ATOM 1285 O O . SER A 1 162 ? 6.800 1.415 -24.885 1.00 92.06 162 SER A O 1
ATOM 1287 N N . HIS A 1 163 ? 8.189 0.009 -23.802 1.00 95.19 163 HIS A N 1
ATOM 1288 C CA . HIS A 1 163 ? 8.303 -0.965 -24.888 1.00 95.19 163 HIS A CA 1
ATOM 1289 C C . HIS A 1 163 ? 6.924 -1.591 -25.194 1.00 95.19 163 HIS A C 1
ATOM 1291 O O . HIS A 1 163 ? 6.195 -1.887 -24.242 1.00 95.19 163 HIS A O 1
ATOM 1297 N N . PRO A 1 164 ? 6.559 -1.855 -26.468 1.00 94.62 164 PRO A N 1
ATOM 1298 C CA . PRO A 1 164 ? 5.243 -2.400 -26.825 1.00 94.62 164 PRO A CA 1
ATOM 1299 C C . PRO A 1 164 ? 4.846 -3.653 -26.030 1.00 94.62 164 PRO A C 1
ATOM 1301 O O . PRO A 1 164 ? 3.751 -3.700 -25.478 1.00 94.62 164 PRO A O 1
ATOM 1304 N N . ALA A 1 165 ? 5.766 -4.611 -25.880 1.00 94.44 165 ALA A N 1
ATOM 1305 C CA . ALA A 1 165 ? 5.525 -5.840 -25.113 1.00 94.44 165 ALA A CA 1
ATOM 1306 C C . ALA A 1 165 ? 5.274 -5.601 -23.607 1.00 94.44 165 ALA A C 1
ATOM 1308 O O . ALA A 1 165 ? 4.532 -6.347 -22.981 1.00 94.44 165 ALA A O 1
ATOM 1309 N N . LEU A 1 166 ? 5.855 -4.545 -23.016 1.00 93.75 166 LEU A N 1
ATOM 1310 C CA . LEU A 1 166 ? 5.607 -4.188 -21.611 1.00 93.75 166 LEU A CA 1
ATOM 1311 C C . LEU A 1 166 ? 4.255 -3.484 -21.432 1.00 93.75 166 LEU A C 1
ATOM 1313 O O . LEU A 1 166 ? 3.644 -3.566 -20.370 1.00 93.75 166 LEU A O 1
ATOM 1317 N N . LEU A 1 167 ? 3.796 -2.772 -22.465 1.00 93.94 167 LEU A N 1
ATOM 1318 C CA . LEU A 1 167 ? 2.526 -2.050 -22.454 1.00 93.94 167 LEU A CA 1
ATOM 1319 C C . LEU A 1 167 ? 1.324 -2.976 -22.671 1.00 93.94 167 LEU A C 1
ATOM 1321 O O . LEU A 1 167 ? 0.233 -2.665 -22.199 1.00 93.94 167 LEU A O 1
ATOM 1325 N N . GLU A 1 168 ? 1.509 -4.087 -23.383 1.00 93.50 168 GLU A N 1
ATOM 1326 C CA . GLU A 1 168 ? 0.437 -4.982 -23.829 1.00 93.50 168 GLU A CA 1
ATOM 1327 C C . GLU A 1 168 ? -0.479 -5.446 -22.686 1.00 93.50 168 GLU A C 1
ATOM 1329 O O . GLU A 1 168 ? -1.695 -5.238 -22.739 1.00 93.50 168 GLU A O 1
ATOM 1334 N N . LEU A 1 169 ? 0.098 -6.033 -21.632 1.00 91.44 169 LEU A N 1
ATOM 1335 C CA . LEU A 1 169 ? -0.678 -6.593 -20.526 1.00 91.44 169 LEU A CA 1
ATOM 1336 C C . LEU A 1 169 ? -1.462 -5.509 -19.754 1.00 91.44 169 LEU A C 1
ATOM 1338 O O . LEU A 1 169 ? -2.686 -5.650 -19.654 1.00 91.44 169 LEU A O 1
ATOM 1342 N N . PRO A 1 170 ? -0.843 -4.405 -19.274 1.00 90.75 170 PRO A N 1
ATOM 1343 C CA . PRO A 1 170 ? -1.587 -3.312 -18.647 1.00 90.75 170 PRO A CA 1
ATOM 1344 C C . PRO A 1 170 ? -2.655 -2.710 -19.562 1.00 90.75 170 PRO A C 1
ATOM 1346 O O . PRO A 1 170 ? -3.756 -2.401 -19.107 1.00 90.75 170 PRO A O 1
ATOM 1349 N N . ASN A 1 171 ? -2.361 -2.570 -20.859 1.00 92.81 171 ASN A N 1
ATOM 1350 C CA . ASN A 1 171 ? -3.300 -2.030 -21.836 1.00 92.81 171 ASN A CA 1
ATOM 1351 C C . ASN A 1 171 ? -4.569 -2.887 -21.931 1.00 92.81 171 ASN A C 1
ATOM 1353 O O . ASN A 1 171 ? -5.683 -2.361 -21.882 1.00 92.81 171 ASN A O 1
ATOM 1357 N N . ARG A 1 172 ? -4.419 -4.213 -22.004 1.00 91.94 172 ARG A N 1
ATOM 1358 C CA . ARG A 1 172 ? -5.556 -5.140 -22.038 1.00 91.94 172 ARG A CA 1
ATOM 1359 C C . ARG A 1 172 ? -6.343 -5.137 -20.728 1.00 91.94 172 ARG A C 1
ATOM 1361 O O . ARG A 1 172 ? -7.567 -5.099 -20.774 1.00 91.94 172 ARG A O 1
ATOM 1368 N N . MET A 1 173 ? -5.657 -5.175 -19.585 1.00 83.75 173 MET A N 1
ATOM 1369 C CA . MET A 1 173 ? -6.302 -5.306 -18.273 1.00 83.75 173 MET A CA 1
ATOM 1370 C C . MET A 1 173 ? -7.040 -4.043 -17.825 1.00 83.75 173 MET A C 1
ATOM 1372 O O . MET A 1 173 ? -8.130 -4.146 -17.273 1.00 83.75 173 MET A O 1
ATOM 1376 N N . PHE A 1 174 ? -6.458 -2.863 -18.054 1.00 82.88 174 PHE A N 1
ATOM 1377 C CA . PHE A 1 174 ? -6.937 -1.619 -17.437 1.00 82.88 174 PHE A CA 1
ATOM 1378 C C . PHE A 1 174 ? -7.448 -0.583 -18.441 1.00 82.88 174 PHE A C 1
ATOM 1380 O O . PHE A 1 174 ? -8.147 0.349 -18.056 1.00 82.88 174 PHE A O 1
ATOM 1387 N N . TYR A 1 175 ? -7.125 -0.732 -19.729 1.00 84.69 175 TYR A N 1
ATOM 1388 C CA . TYR A 1 175 ? -7.424 0.278 -20.752 1.00 84.69 175 TYR A CA 1
ATOM 1389 C C . TYR A 1 175 ? -8.173 -0.282 -21.965 1.00 84.69 175 TYR A C 1
ATOM 1391 O O . TYR A 1 175 ? -8.242 0.382 -23.001 1.00 84.69 175 TYR A O 1
ATOM 1399 N N . ALA A 1 176 ? -8.739 -1.490 -21.850 1.00 85.25 176 ALA A N 1
ATOM 1400 C CA . ALA A 1 176 ? -9.492 -2.166 -22.909 1.00 85.25 176 ALA A CA 1
ATOM 1401 C C . ALA A 1 176 ? -8.744 -2.227 -24.261 1.00 85.25 176 ALA A C 1
ATOM 1403 O O . ALA A 1 176 ? -9.355 -2.137 -25.324 1.00 85.25 176 ALA A O 1
ATOM 1404 N N . GLY A 1 177 ? -7.410 -2.314 -24.227 1.00 89.19 177 GLY A N 1
ATOM 1405 C CA . GLY A 1 177 ? -6.565 -2.376 -25.423 1.00 89.19 177 GLY A CA 1
ATOM 1406 C C . GLY A 1 177 ? -6.413 -1.052 -26.185 1.00 89.19 177 GLY A C 1
ATOM 1407 O O . GLY A 1 177 ? -5.832 -1.042 -27.267 1.00 89.19 177 GLY A O 1
ATOM 1408 N N . GLN A 1 178 ? -6.911 0.071 -25.660 1.00 88.06 178 GLN A N 1
ATOM 1409 C CA . GLN A 1 178 ? -6.966 1.335 -26.403 1.00 88.06 178 GLN A CA 1
ATOM 1410 C C . GLN A 1 178 ? -5.649 2.130 -26.426 1.00 88.06 178 GLN A C 1
ATOM 1412 O O . GLN A 1 178 ? -5.540 3.088 -27.199 1.00 88.06 178 GLN A O 1
ATOM 1417 N N . LEU A 1 179 ? -4.6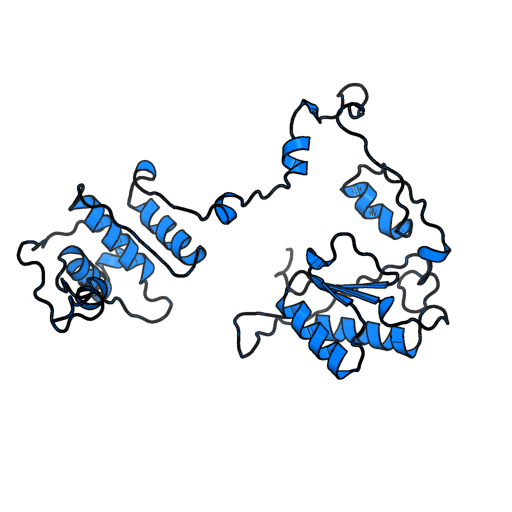54 1.776 -25.603 1.00 92.38 179 LEU A N 1
ATOM 1418 C CA . LEU A 1 179 ? -3.349 2.442 -25.608 1.00 92.38 179 LEU A CA 1
ATOM 1419 C C . LEU A 1 179 ? -2.529 2.073 -26.852 1.00 92.38 179 LEU A C 1
ATOM 1421 O O . LEU A 1 179 ? -2.564 0.952 -27.353 1.00 92.38 179 LEU A O 1
ATOM 1425 N N . ARG A 1 180 ? -1.750 3.041 -27.331 1.00 94.50 180 ARG A N 1
ATOM 1426 C CA . ARG A 1 180 ? -0.915 2.985 -28.531 1.00 94.50 180 ARG A CA 1
ATOM 1427 C C . ARG A 1 180 ? 0.531 3.236 -28.127 1.00 94.50 180 ARG A C 1
ATOM 1429 O O . ARG A 1 180 ? 0.846 4.317 -27.630 1.00 94.50 180 ARG A O 1
ATOM 1436 N N . ALA A 1 181 ? 1.415 2.272 -28.360 1.00 93.50 181 ALA A N 1
ATOM 1437 C CA . ALA A 1 181 ? 2.845 2.465 -28.142 1.00 93.50 181 ALA A CA 1
ATOM 1438 C C . ALA A 1 181 ? 3.403 3.458 -29.179 1.00 93.50 181 ALA A C 1
ATOM 1440 O O . ALA A 1 181 ? 3.287 3.246 -30.387 1.00 93.50 181 ALA A O 1
ATOM 1441 N N . LYS A 1 182 ? 3.965 4.569 -28.702 1.00 94.81 182 LYS A N 1
ATOM 1442 C CA . LYS A 1 182 ? 4.545 5.659 -29.504 1.00 94.81 182 LYS A CA 1
ATOM 1443 C C . LYS A 1 182 ? 5.953 6.057 -29.045 1.00 94.81 182 LYS A C 1
ATOM 1445 O O . LYS A 1 182 ? 6.528 6.991 -29.595 1.00 94.81 182 LYS A O 1
ATOM 1450 N N . ALA A 1 183 ? 6.502 5.368 -28.047 1.00 92.12 183 ALA A N 1
ATOM 1451 C CA . ALA A 1 183 ? 7.882 5.539 -27.613 1.00 92.12 183 ALA A CA 1
ATOM 1452 C C . ALA A 1 183 ? 8.860 5.101 -28.719 1.00 92.12 183 ALA A C 1
ATOM 1454 O O . ALA A 1 183 ? 8.613 4.104 -29.400 1.00 92.12 183 ALA A O 1
ATOM 1455 N N . SER A 1 184 ? 9.963 5.834 -28.900 1.00 93.69 184 SER A N 1
ATOM 1456 C CA . SER A 1 184 ? 10.988 5.465 -29.881 1.00 93.69 184 SER A CA 1
ATOM 1457 C C . SER A 1 184 ? 11.808 4.257 -29.405 1.00 93.69 184 SER A C 1
ATOM 1459 O O . SER A 1 184 ? 12.036 4.114 -28.197 1.00 93.69 184 SER A O 1
ATOM 1461 N N . PRO A 1 185 ? 12.313 3.414 -30.327 1.00 92.44 185 PRO A N 1
ATOM 1462 C CA . PRO A 1 185 ? 13.145 2.274 -29.961 1.00 92.44 185 PRO A CA 1
ATOM 1463 C C . PRO A 1 185 ? 14.372 2.639 -29.118 1.00 92.44 185 PRO A C 1
ATOM 1465 O O . PRO A 1 185 ? 14.667 1.930 -28.158 1.00 92.44 185 PRO A O 1
ATOM 1468 N N . ASP A 1 186 ? 14.996 3.791 -29.378 1.00 90.31 186 ASP A N 1
ATOM 1469 C CA . ASP A 1 186 ? 16.158 4.298 -28.627 1.00 90.31 186 ASP A CA 1
ATOM 1470 C C . ASP A 1 186 ? 15.896 4.468 -27.123 1.00 90.31 186 ASP A C 1
ATOM 1472 O O . ASP A 1 186 ? 16.820 4.413 -26.309 1.00 90.31 186 ASP A O 1
ATOM 1476 N N . LYS A 1 187 ? 14.633 4.675 -26.731 1.00 87.75 187 LYS A N 1
ATOM 1477 C CA . LYS A 1 187 ? 14.226 4.784 -25.325 1.00 87.75 187 LYS A CA 1
ATOM 1478 C C . LYS A 1 187 ? 13.836 3.442 -24.714 1.00 87.75 187 LYS A C 1
ATOM 1480 O O . LYS A 1 187 ? 13.989 3.268 -23.512 1.00 87.75 187 LYS A O 1
ATOM 1485 N N . THR A 1 188 ? 13.317 2.506 -25.508 1.00 91.75 188 THR A N 1
ATOM 1486 C CA . THR A 1 188 ? 12.626 1.317 -24.980 1.00 91.75 188 THR A CA 1
ATOM 1487 C C . THR A 1 188 ? 13.342 -0.006 -25.214 1.00 91.75 188 THR A C 1
ATOM 1489 O O . THR A 1 188 ? 12.979 -0.995 -24.584 1.00 91.75 188 THR A O 1
ATOM 1492 N N . HIS A 1 189 ? 14.331 -0.056 -26.109 1.00 94.56 189 HIS A N 1
ATOM 1493 C CA . HIS A 1 189 ? 15.014 -1.294 -26.506 1.00 94.56 189 HIS A CA 1
ATOM 1494 C C . HIS A 1 189 ? 16.367 -1.490 -25.805 1.00 94.56 189 HIS A C 1
ATOM 1496 O O . HIS A 1 189 ? 17.165 -2.306 -26.248 1.00 94.56 189 HIS A O 1
ATOM 1502 N N . TRP A 1 190 ? 16.626 -0.790 -24.692 1.00 93.94 190 TRP A N 1
ATOM 1503 C CA . TRP A 1 190 ? 17.918 -0.835 -23.987 1.00 93.94 190 TRP A CA 1
ATOM 1504 C C . TRP A 1 190 ? 18.371 -2.254 -23.624 1.00 93.94 190 TRP A C 1
ATOM 1506 O O . TRP A 1 190 ? 19.561 -2.532 -23.683 1.00 93.94 190 TRP A O 1
ATOM 1516 N N . ALA A 1 191 ? 17.431 -3.137 -23.269 1.00 94.62 191 ALA A N 1
ATOM 1517 C CA . ALA A 1 191 ? 17.712 -4.526 -22.907 1.00 94.62 191 ALA A CA 1
ATOM 1518 C C . ALA A 1 191 ? 17.394 -5.546 -24.009 1.00 94.62 191 ALA A C 1
ATOM 1520 O O . ALA A 1 191 ? 17.646 -6.732 -23.821 1.00 94.62 191 ALA A O 1
ATOM 1521 N N . VAL A 1 192 ? 16.850 -5.128 -25.155 1.00 95.50 192 VAL A N 1
ATOM 1522 C CA . VAL A 1 192 ? 16.536 -6.060 -26.248 1.00 95.50 192 VAL A CA 1
ATOM 1523 C C . VAL A 1 192 ? 17.839 -6.656 -26.783 1.00 95.50 192 VAL A C 1
ATOM 1525 O O . VAL A 1 192 ? 18.793 -5.936 -27.068 1.00 95.50 192 VAL A O 1
ATOM 1528 N N . GLY A 1 193 ? 17.886 -7.982 -26.888 1.00 95.00 193 GLY A N 1
ATOM 1529 C CA . GLY A 1 193 ? 19.089 -8.737 -27.239 1.00 95.00 193 GLY A CA 1
ATOM 1530 C C . GLY A 1 193 ? 19.947 -9.179 -26.050 1.00 95.00 193 GLY A C 1
ATOM 1531 O O . GLY A 1 193 ? 20.848 -9.989 -26.258 1.00 95.00 193 GLY A O 1
ATOM 1532 N N . TRP A 1 194 ? 19.669 -8.715 -24.825 1.00 96.12 194 TRP A N 1
ATOM 1533 C CA . TRP A 1 194 ? 20.489 -9.037 -23.655 1.00 96.12 194 TRP A CA 1
ATOM 1534 C C . TRP A 1 194 ? 20.447 -10.535 -23.346 1.00 96.12 194 TRP A C 1
ATOM 1536 O O . TRP A 1 194 ? 19.371 -11.120 -23.220 1.00 96.12 194 TRP A O 1
ATOM 1546 N N . ASP A 1 195 ? 21.619 -11.157 -23.192 1.00 94.19 195 ASP A N 1
ATOM 1547 C CA . ASP A 1 195 ? 21.753 -12.614 -23.036 1.00 94.19 195 ASP A CA 1
ATOM 1548 C C . ASP A 1 195 ? 21.051 -13.170 -21.788 1.00 94.19 195 ASP A C 1
ATOM 1550 O O . ASP A 1 195 ? 20.737 -14.356 -21.734 1.00 94.19 195 ASP A O 1
ATOM 1554 N N . ARG A 1 196 ? 20.792 -12.317 -20.788 1.00 93.81 196 ARG A N 1
ATOM 1555 C CA . ARG A 1 196 ? 20.101 -12.681 -19.542 1.00 93.81 196 ARG A CA 1
ATOM 1556 C C . ARG A 1 196 ? 18.573 -12.689 -19.671 1.00 93.81 196 ARG A C 1
ATOM 1558 O O . ARG A 1 196 ? 17.905 -13.148 -18.747 1.00 93.81 196 ARG A O 1
ATOM 1565 N N . LEU A 1 197 ? 18.005 -12.174 -20.766 1.00 95.56 197 LEU A N 1
ATOM 1566 C CA . LEU A 1 197 ? 16.558 -12.202 -20.975 1.00 95.56 197 LEU A CA 1
ATOM 1567 C C . LEU A 1 197 ? 16.082 -13.624 -21.320 1.00 95.56 197 LEU A C 1
ATOM 1569 O O . LEU A 1 197 ? 16.616 -14.221 -22.256 1.00 95.56 197 LEU A O 1
ATOM 1573 N N . PRO A 1 198 ? 15.011 -14.131 -20.675 1.00 93.94 198 PRO A N 1
ATOM 1574 C CA . PRO A 1 198 ? 14.365 -15.383 -21.076 1.00 93.94 198 PRO A CA 1
ATOM 1575 C C . PRO A 1 198 ? 13.887 -15.354 -22.532 1.00 93.94 198 PRO A C 1
ATOM 1577 O O . PRO A 1 198 ? 13.968 -16.349 -23.246 1.00 93.94 198 PRO A O 1
ATOM 1580 N N . ASN A 1 199 ? 13.412 -14.190 -22.982 1.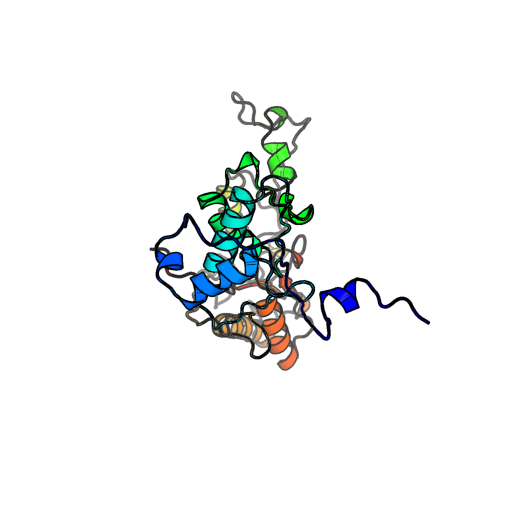00 93.56 199 ASN A N 1
ATOM 1581 C CA . ASN A 1 199 ? 13.112 -13.909 -24.376 1.00 93.56 199 ASN A CA 1
ATOM 1582 C C . ASN A 1 199 ? 13.811 -12.608 -24.787 1.00 93.56 199 ASN A C 1
ATOM 1584 O O . ASN A 1 199 ? 13.446 -11.529 -24.328 1.00 93.56 199 ASN A O 1
ATOM 1588 N N . ARG A 1 200 ? 14.781 -12.701 -25.702 1.00 93.94 200 ARG A N 1
ATOM 1589 C CA . ARG A 1 200 ? 15.616 -11.569 -26.132 1.00 93.94 200 ARG A CA 1
ATOM 1590 C C . ARG A 1 200 ? 14.847 -10.429 -26.807 1.00 93.94 200 ARG A C 1
ATOM 1592 O O . ARG A 1 200 ? 15.405 -9.344 -26.931 1.00 93.94 200 ARG A O 1
ATOM 1599 N N . THR A 1 201 ? 13.596 -10.631 -27.224 1.00 92.94 201 THR A N 1
ATOM 1600 C CA . THR A 1 201 ? 12.750 -9.577 -27.817 1.00 92.94 201 THR A CA 1
ATOM 1601 C C . THR A 1 201 ? 11.801 -8.921 -26.813 1.00 92.94 201 THR A C 1
ATOM 1603 O O . THR A 1 201 ? 11.145 -7.935 -27.146 1.00 92.94 201 THR A O 1
ATOM 1606 N N . VAL A 1 202 ? 11.692 -9.458 -25.594 1.00 94.44 202 VAL A N 1
ATOM 1607 C CA . VAL A 1 202 ? 10.807 -8.943 -24.544 1.00 94.44 202 VAL A CA 1
ATOM 1608 C C . VAL A 1 202 ? 11.672 -8.512 -23.359 1.00 94.44 202 VAL A C 1
ATOM 1610 O O . VAL A 1 202 ? 12.195 -9.375 -22.658 1.00 94.44 202 VAL A O 1
ATOM 1613 N N . PRO A 1 203 ? 11.833 -7.200 -23.099 1.00 94.88 203 PRO A N 1
ATOM 1614 C CA . PRO A 1 203 ? 12.699 -6.698 -22.032 1.00 94.88 203 PRO A CA 1
ATOM 1615 C C . PRO A 1 203 ? 12.029 -6.827 -20.652 1.00 94.88 203 PRO A C 1
ATOM 1617 O O . PRO A 1 203 ? 11.798 -5.835 -19.964 1.00 94.88 203 PRO A O 1
ATOM 1620 N N . LEU A 1 204 ? 11.670 -8.053 -20.267 1.00 95.38 204 LEU A N 1
ATOM 1621 C CA . LEU A 1 204 ? 11.034 -8.397 -19.000 1.00 95.38 204 LEU A CA 1
ATOM 1622 C C . LEU A 1 204 ? 11.637 -9.688 -18.452 1.00 95.38 204 LEU A C 1
ATOM 1624 O O . LEU A 1 204 ? 11.731 -10.692 -19.157 1.00 95.38 204 LEU A O 1
ATOM 1628 N N . ILE A 1 205 ? 11.978 -9.668 -17.168 1.00 95.56 205 ILE A N 1
ATOM 1629 C CA . ILE A 1 205 ? 12.354 -10.856 -16.410 1.00 95.56 205 ILE A CA 1
ATOM 1630 C C . ILE A 1 205 ? 11.397 -10.958 -15.230 1.00 95.56 205 ILE A C 1
ATOM 1632 O O . ILE A 1 205 ? 11.243 -10.003 -14.472 1.00 95.56 205 ILE A O 1
ATOM 1636 N N . PHE A 1 206 ? 10.776 -12.123 -15.070 1.00 94.25 206 PHE A N 1
ATOM 1637 C CA . PHE A 1 206 ? 10.076 -12.479 -13.845 1.00 94.25 206 PHE A CA 1
ATOM 1638 C C . PHE A 1 206 ? 10.909 -13.536 -13.120 1.00 94.25 206 PHE A C 1
ATOM 1640 O O . PHE A 1 206 ? 10.927 -14.698 -13.522 1.00 94.25 206 PHE A O 1
ATOM 1647 N N . HIS A 1 207 ? 11.657 -13.114 -12.101 1.00 93.94 207 HIS A N 1
ATOM 1648 C CA . HIS A 1 207 ? 12.519 -14.003 -11.328 1.00 93.94 207 HIS A CA 1
ATOM 1649 C C . HIS A 1 207 ? 11.784 -14.431 -10.057 1.00 93.94 207 HIS A C 1
ATOM 1651 O O . HIS A 1 207 ? 11.537 -13.618 -9.171 1.00 93.94 207 HIS A O 1
ATOM 1657 N N . HIS A 1 208 ? 11.435 -15.713 -9.971 1.00 91.44 208 HIS A N 1
ATOM 1658 C CA . HIS A 1 208 ? 10.853 -16.286 -8.764 1.00 91.44 208 HIS A CA 1
ATOM 1659 C C . HIS A 1 208 ? 11.918 -16.489 -7.679 1.00 91.44 208 HIS A C 1
ATOM 1661 O O . HIS A 1 208 ? 12.852 -17.265 -7.872 1.00 91.44 208 HIS A O 1
ATOM 1667 N N . VAL A 1 209 ? 11.747 -15.831 -6.534 1.00 89.94 209 VAL A N 1
ATOM 1668 C CA . VAL A 1 209 ? 12.645 -15.950 -5.382 1.00 89.94 209 VAL A CA 1
ATOM 1669 C C . VAL A 1 209 ? 11.919 -16.669 -4.252 1.00 89.94 209 VAL A C 1
ATOM 1671 O O . VAL A 1 209 ? 10.840 -16.251 -3.837 1.00 89.94 209 VAL A O 1
ATOM 1674 N N . VAL A 1 210 ? 12.527 -17.740 -3.746 1.00 85.81 210 VAL A N 1
ATOM 1675 C CA . VAL A 1 210 ? 12.093 -18.403 -2.511 1.00 85.81 210 VAL A CA 1
ATOM 1676 C C . VAL A 1 210 ? 12.924 -17.831 -1.372 1.00 85.81 210 VAL A C 1
ATOM 1678 O O . VAL A 1 210 ? 14.148 -17.918 -1.402 1.00 85.81 210 VAL A O 1
ATOM 1681 N N . GLY A 1 211 ? 12.265 -17.234 -0.386 1.00 80.62 211 GLY A N 1
ATOM 1682 C CA . GLY A 1 211 ? 12.915 -16.633 0.774 1.00 80.62 211 GLY A CA 1
ATOM 1683 C C . GLY A 1 211 ? 12.004 -16.648 1.988 1.00 80.62 211 GLY A C 1
ATOM 1684 O O . GLY A 1 211 ? 10.860 -17.093 1.893 1.00 80.62 211 GLY A O 1
ATOM 1685 N N . GLU A 1 212 ? 12.509 -16.139 3.108 1.00 78.81 212 GLU A N 1
ATOM 1686 C CA . GLU A 1 212 ? 11.762 -15.956 4.354 1.00 78.81 212 GLU A CA 1
ATOM 1687 C C . GLU A 1 212 ? 11.775 -14.478 4.757 1.00 78.81 212 GLU A C 1
ATOM 1689 O O . GLU A 1 212 ? 12.738 -13.750 4.508 1.00 78.81 212 GLU A O 1
ATOM 1694 N N . MET A 1 213 ? 10.690 -14.007 5.377 1.00 81.06 213 MET A N 1
ATOM 1695 C CA . MET A 1 213 ? 10.676 -12.643 5.893 1.00 81.06 213 MET A CA 1
ATOM 1696 C C . MET A 1 213 ? 11.491 -12.580 7.182 1.00 81.06 213 MET A C 1
ATOM 1698 O O . MET A 1 213 ? 11.131 -13.206 8.179 1.00 81.06 213 MET A O 1
ATOM 1702 N N . LYS A 1 214 ? 12.547 -11.770 7.180 1.00 81.31 214 LYS A N 1
ATOM 1703 C CA . LYS A 1 214 ? 13.330 -11.462 8.374 1.00 81.31 214 LYS A CA 1
ATOM 1704 C C . LYS A 1 214 ? 12.757 -10.246 9.078 1.00 81.31 214 LYS A C 1
ATOM 1706 O O . LYS A 1 214 ? 12.320 -9.295 8.434 1.00 81.31 214 LYS A O 1
ATOM 1711 N N . GLN A 1 215 ? 12.764 -10.283 10.405 1.00 77.31 215 GLN A N 1
ATOM 1712 C CA . GLN A 1 215 ? 12.387 -9.149 11.237 1.00 77.31 215 GLN A CA 1
ATOM 1713 C C . GLN A 1 215 ? 13.638 -8.344 11.607 1.00 77.31 215 GLN A C 1
ATOM 1715 O O . GLN A 1 215 ? 14.674 -8.913 11.938 1.00 77.31 215 GLN A O 1
ATOM 1720 N N . ASP A 1 216 ? 13.537 -7.021 11.541 1.00 72.56 216 ASP A N 1
ATOM 1721 C CA . ASP A 1 216 ? 14.563 -6.104 12.040 1.00 72.56 216 ASP A CA 1
ATOM 1722 C C . ASP A 1 216 ? 14.690 -6.233 13.572 1.00 72.56 216 ASP A C 1
ATOM 1724 O O . ASP A 1 216 ? 13.689 -6.237 14.285 1.00 72.56 216 ASP A O 1
ATOM 1728 N N . GLU A 1 217 ? 15.914 -6.322 14.098 1.00 69.75 217 GLU A N 1
ATOM 1729 C CA . GLU A 1 217 ? 16.176 -6.483 15.538 1.00 69.75 217 GLU A CA 1
ATOM 1730 C C . GLU A 1 217 ? 15.577 -5.349 16.387 1.00 69.75 217 GLU A C 1
ATOM 1732 O O . GLU A 1 217 ? 15.191 -5.558 17.537 1.00 69.75 217 GLU A O 1
ATOM 1737 N N . ASN A 1 218 ? 15.450 -4.150 15.810 1.00 66.31 218 ASN A N 1
ATOM 1738 C CA . ASN A 1 218 ? 15.002 -2.946 16.505 1.00 66.31 218 ASN A CA 1
ATOM 1739 C C . ASN A 1 218 ? 13.556 -2.548 16.171 1.00 66.31 218 ASN A C 1
ATOM 1741 O O . ASN A 1 218 ? 13.083 -1.504 16.632 1.00 66.31 218 ASN A O 1
ATOM 1745 N N . SER A 1 219 ? 12.831 -3.323 15.3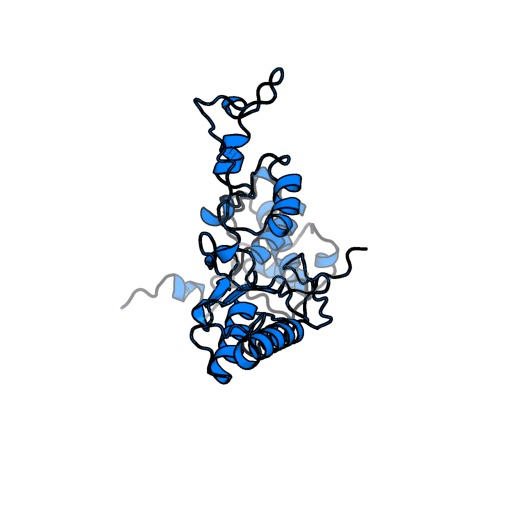55 1.00 66.25 219 SER A N 1
ATOM 1746 C CA . SER A 1 219 ? 11.441 -3.002 15.012 1.00 66.25 219 SER A CA 1
ATOM 1747 C C . SER A 1 219 ? 10.591 -4.229 14.675 1.00 66.25 219 SER A C 1
ATOM 1749 O O . SER A 1 219 ? 11.073 -5.322 14.423 1.00 66.25 219 SER A O 1
ATOM 1751 N N . SER A 1 220 ? 9.271 -4.057 14.623 1.00 69.06 220 SER A N 1
ATOM 1752 C CA . SER A 1 220 ? 8.371 -5.073 14.055 1.00 69.06 220 SER A CA 1
ATOM 1753 C C . SER A 1 220 ? 8.366 -5.080 12.522 1.00 69.06 220 SER A C 1
ATOM 1755 O O . SER A 1 220 ? 7.509 -5.719 11.909 1.00 69.06 220 SER A O 1
ATOM 1757 N N . SER A 1 221 ? 9.270 -4.329 11.884 1.00 70.38 221 SER A N 1
ATOM 1758 C CA . SER A 1 221 ? 9.330 -4.250 10.432 1.00 70.38 221 SER A CA 1
ATOM 1759 C C . SER A 1 221 ? 10.021 -5.486 9.865 1.00 70.38 221 SER A C 1
ATOM 1761 O O . SER A 1 221 ? 11.008 -5.973 10.413 1.00 70.38 221 SER A O 1
ATOM 1763 N N . MET A 1 222 ? 9.455 -6.015 8.784 1.00 79.44 222 MET A N 1
ATOM 1764 C CA . MET A 1 222 ? 9.954 -7.214 8.123 1.00 79.44 222 MET A CA 1
ATOM 1765 C C . MET A 1 222 ? 10.448 -6.870 6.724 1.00 79.44 222 MET A C 1
ATOM 1767 O O . MET A 1 222 ? 9.913 -5.960 6.083 1.00 79.44 222 MET A O 1
ATOM 1771 N N . TYR A 1 223 ? 11.455 -7.587 6.257 1.00 85.69 223 TYR A N 1
ATOM 1772 C CA . TYR A 1 223 ? 12.026 -7.458 4.923 1.00 85.69 223 TYR A CA 1
ATOM 1773 C C . TYR A 1 223 ? 12.350 -8.850 4.373 1.00 85.69 223 TYR A C 1
ATOM 1775 O O . TYR A 1 223 ? 12.489 -9.813 5.127 1.00 85.69 223 TYR A O 1
ATOM 1783 N N . ASN A 1 224 ? 12.437 -8.970 3.053 1.00 90.38 224 ASN A N 1
ATOM 1784 C CA . ASN A 1 224 ? 12.831 -10.201 2.381 1.00 90.38 224 ASN A CA 1
ATOM 1785 C C . ASN A 1 224 ? 14.289 -10.066 1.935 1.00 90.38 224 ASN A C 1
ATOM 1787 O O . ASN A 1 224 ? 14.595 -9.327 0.993 1.00 90.38 224 ASN A O 1
ATOM 1791 N N . GLU A 1 225 ? 15.179 -10.757 2.645 1.00 91.88 225 GLU A N 1
ATOM 1792 C CA . GLU A 1 225 ? 16.616 -10.736 2.375 1.00 91.88 225 GLU A CA 1
ATOM 1793 C C . GLU A 1 225 ? 16.943 -11.372 1.024 1.00 91.88 225 GLU A C 1
ATOM 1795 O O . GLU A 1 225 ? 17.653 -10.762 0.231 1.00 91.88 225 GLU A O 1
ATOM 1800 N N . GLN A 1 226 ? 16.361 -12.531 0.706 1.00 93.38 226 GLN A N 1
ATOM 1801 C CA . GLN A 1 226 ? 16.650 -13.244 -0.541 1.00 93.38 226 GLN A CA 1
ATOM 1802 C C . GLN A 1 226 ? 16.204 -12.439 -1.769 1.00 93.38 226 GLN A C 1
ATOM 1804 O O . GLN A 1 226 ? 16.909 -12.389 -2.777 1.00 93.38 226 GLN A O 1
ATOM 1809 N N . GLU A 1 227 ? 15.054 -11.756 -1.698 1.00 94.50 227 GLU A N 1
ATOM 1810 C CA . GLU A 1 227 ? 14.640 -10.843 -2.774 1.00 94.50 227 GLU A CA 1
ATOM 1811 C C . GLU A 1 227 ? 15.621 -9.670 -2.919 1.00 94.50 227 GLU A C 1
ATOM 1813 O O . GLU A 1 227 ? 15.934 -9.265 -4.040 1.00 94.50 227 GLU A O 1
ATOM 1818 N N . ALA A 1 228 ? 16.131 -9.130 -1.808 1.00 94.56 228 ALA A N 1
ATOM 1819 C CA . ALA A 1 228 ? 17.098 -8.038 -1.845 1.00 94.56 228 ALA A CA 1
ATOM 1820 C C . ALA A 1 228 ? 18.450 -8.481 -2.426 1.00 94.56 228 ALA A C 1
ATOM 1822 O O . ALA A 1 228 ? 19.017 -7.775 -3.261 1.00 94.56 228 ALA A O 1
ATOM 1823 N N . GLU A 1 229 ? 18.940 -9.661 -2.047 1.00 94.62 229 GLU A N 1
ATOM 1824 C CA . GLU A 1 229 ? 20.144 -10.278 -2.611 1.00 94.62 229 GLU A CA 1
ATOM 1825 C C . GLU A 1 229 ? 20.003 -10.514 -4.116 1.00 94.62 229 GLU A C 1
ATOM 1827 O O . GLU A 1 229 ? 20.907 -10.176 -4.882 1.00 94.62 229 GLU A O 1
ATOM 1832 N N . GLN A 1 230 ? 18.846 -11.005 -4.568 1.00 96.69 230 GLN A N 1
ATOM 1833 C CA . GLN A 1 230 ? 18.596 -11.204 -5.993 1.00 96.69 230 GLN A CA 1
ATOM 1834 C C . GLN A 1 230 ? 18.574 -9.878 -6.766 1.00 96.69 230 GLN A C 1
ATOM 1836 O O . GLN A 1 230 ? 19.116 -9.792 -7.873 1.00 96.69 230 GLN A O 1
ATOM 1841 N N . VAL A 1 231 ? 17.974 -8.832 -6.192 1.00 97.06 231 VAL A N 1
ATOM 1842 C CA . VAL A 1 231 ? 18.014 -7.477 -6.758 1.00 97.06 231 VAL A CA 1
ATOM 1843 C C . VAL A 1 231 ? 19.460 -6.991 -6.878 1.00 97.06 231 VAL A C 1
ATOM 1845 O O . VAL A 1 231 ? 19.845 -6.485 -7.931 1.00 97.06 231 VAL A O 1
ATOM 1848 N N . LEU A 1 232 ? 20.282 -7.189 -5.847 1.00 97.19 232 LEU A N 1
ATOM 1849 C CA . LEU A 1 232 ? 21.693 -6.791 -5.861 1.00 97.19 232 LEU A CA 1
ATOM 1850 C C . LEU A 1 232 ? 22.515 -7.559 -6.881 1.00 97.19 232 LEU A C 1
ATOM 1852 O O . LEU A 1 232 ? 23.321 -6.941 -7.564 1.00 97.19 232 LEU A O 1
ATOM 1856 N N . SER A 1 233 ? 22.269 -8.857 -7.038 1.00 97.25 233 SER A N 1
ATOM 1857 C CA . SER A 1 233 ? 22.904 -9.662 -8.081 1.00 97.25 233 SER A CA 1
ATOM 1858 C C . SER A 1 233 ? 22.627 -9.088 -9.476 1.00 97.25 233 SER A C 1
ATOM 1860 O O . SER A 1 233 ? 23.537 -8.975 -10.297 1.00 97.25 233 SER A O 1
ATOM 1862 N N . TYR A 1 234 ? 21.396 -8.641 -9.748 1.00 97.62 234 TYR A N 1
ATOM 1863 C CA . TYR A 1 234 ? 21.097 -7.969 -11.015 1.00 97.62 234 TYR A CA 1
ATOM 1864 C C . TYR A 1 234 ? 21.791 -6.615 -11.145 1.00 97.62 234 TYR A C 1
ATOM 1866 O O . TYR A 1 234 ? 22.320 -6.317 -12.214 1.00 97.62 234 TYR A O 1
ATOM 1874 N N . VAL A 1 235 ? 21.815 -5.807 -10.082 1.00 97.81 235 VAL A N 1
ATOM 1875 C CA . VAL A 1 235 ? 22.540 -4.528 -10.088 1.00 97.81 235 VAL A CA 1
ATOM 1876 C C . VAL A 1 235 ? 24.030 -4.753 -10.357 1.00 97.81 235 VAL A C 1
ATOM 1878 O O . VAL A 1 235 ? 24.590 -4.061 -11.200 1.00 97.81 235 VAL A O 1
ATOM 1881 N N . GLU A 1 236 ? 24.652 -5.747 -9.721 1.00 96.75 236 GLU A N 1
ATOM 1882 C CA . GLU A 1 236 ? 26.049 -6.145 -9.939 1.00 96.75 236 GLU A CA 1
ATOM 1883 C C . GLU A 1 236 ? 26.324 -6.454 -11.409 1.00 96.75 236 GLU A C 1
ATOM 1885 O O . GLU A 1 236 ? 27.223 -5.861 -12.005 1.00 96.75 236 GLU A O 1
ATOM 1890 N N . ILE A 1 237 ? 25.515 -7.330 -12.010 1.00 95.75 237 ILE A N 1
ATOM 1891 C CA . ILE A 1 237 ? 25.648 -7.704 -13.424 1.00 95.75 237 ILE A CA 1
ATOM 1892 C C . ILE A 1 237 ? 25.512 -6.464 -14.316 1.00 95.75 237 ILE A C 1
ATOM 1894 O O . ILE A 1 237 ? 26.335 -6.241 -15.198 1.00 95.75 237 ILE A O 1
ATOM 1898 N N . ILE A 1 238 ? 24.501 -5.624 -14.082 1.00 96.50 238 ILE A N 1
ATOM 1899 C CA . ILE A 1 238 ? 24.238 -4.447 -14.922 1.0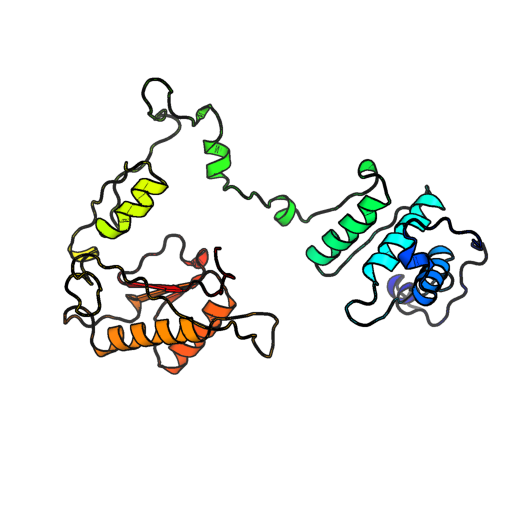0 96.50 238 ILE A CA 1
ATOM 1900 C C . ILE A 1 238 ? 25.353 -3.401 -14.789 1.00 96.50 238 ILE A C 1
ATOM 1902 O O . ILE A 1 238 ? 25.745 -2.797 -15.787 1.00 96.50 238 ILE A O 1
ATOM 1906 N N . MET A 1 239 ? 25.872 -3.176 -13.582 1.00 95.81 239 MET A N 1
ATOM 1907 C CA . MET A 1 239 ? 26.918 -2.180 -13.336 1.00 95.81 239 MET A CA 1
ATOM 1908 C C . MET A 1 239 ? 28.296 -2.633 -13.839 1.00 95.81 239 MET A C 1
ATOM 1910 O O . MET A 1 239 ? 29.072 -1.795 -14.312 1.00 95.81 239 MET A O 1
ATOM 1914 N N . ASN A 1 240 ? 28.595 -3.933 -13.757 1.00 94.12 240 ASN A N 1
ATOM 1915 C CA . ASN A 1 240 ? 29.887 -4.494 -14.155 1.00 94.12 240 ASN A CA 1
ATOM 1916 C C . ASN A 1 240 ? 29.938 -4.836 -15.649 1.00 94.12 240 ASN A C 1
ATOM 1918 O O . ASN A 1 240 ? 30.843 -4.377 -16.348 1.00 94.12 240 ASN A O 1
ATOM 1922 N N . ASP A 1 241 ? 28.951 -5.590 -16.136 1.00 94.19 241 ASP A N 1
ATOM 1923 C CA . ASP A 1 241 ? 28.944 -6.154 -17.491 1.00 94.19 241 ASP A CA 1
ATOM 1924 C C . ASP A 1 241 ? 28.198 -5.248 -18.484 1.00 94.19 241 ASP A C 1
ATOM 1926 O O . ASP A 1 241 ? 28.397 -5.327 -19.699 1.00 94.19 241 ASP A O 1
ATOM 1930 N N . GLY A 1 242 ? 27.332 -4.366 -17.976 1.00 94.19 242 GLY A N 1
ATOM 1931 C CA . GLY A 1 242 ? 26.432 -3.572 -18.799 1.00 94.19 242 GLY A CA 1
ATOM 1932 C C . GLY A 1 242 ? 25.277 -4.389 -19.382 1.00 94.19 242 GLY A C 1
ATOM 1933 O O . GLY A 1 242 ? 25.013 -5.537 -19.020 1.00 94.19 242 GLY A O 1
ATOM 1934 N N . ILE A 1 243 ? 24.559 -3.772 -20.316 1.00 94.56 243 ILE A N 1
ATOM 1935 C CA . ILE A 1 243 ? 23.453 -4.393 -21.049 1.00 94.56 243 ILE A CA 1
ATOM 1936 C C . ILE A 1 243 ? 23.723 -4.211 -22.539 1.00 94.56 243 ILE A C 1
ATOM 1938 O O . ILE A 1 243 ? 23.956 -3.093 -22.995 1.00 94.56 243 ILE A O 1
ATOM 1942 N N . CYS A 1 244 ? 23.717 -5.310 -23.298 1.00 92.38 244 CYS A N 1
ATOM 1943 C CA . CYS A 1 244 ? 23.975 -5.309 -24.744 1.00 92.38 244 CYS A CA 1
ATOM 1944 C C . CYS A 1 244 ? 25.271 -4.566 -25.137 1.00 92.38 244 CYS A C 1
ATOM 1946 O O . CYS A 1 244 ? 25.296 -3.811 -26.106 1.00 92.38 244 CYS A O 1
ATOM 1948 N N . GLY A 1 245 ? 26.341 -4.733 -24.349 1.00 88.25 245 GLY A N 1
ATOM 1949 C CA . GLY A 1 245 ? 27.632 -4.067 -24.572 1.00 88.25 245 GLY A CA 1
ATOM 1950 C C . GLY A 1 245 ? 27.666 -2.577 -24.205 1.00 88.25 245 GLY A C 1
ATOM 1951 O O . GLY A 1 245 ? 28.694 -1.927 -24.384 1.00 88.25 245 GLY A O 1
ATOM 1952 N N . LYS A 1 246 ? 26.570 -2.019 -23.674 1.00 90.06 246 LYS A N 1
ATOM 1953 C CA . LYS A 1 246 ? 26.496 -0.641 -23.184 1.00 90.06 246 LYS A CA 1
ATOM 1954 C C . LYS A 1 246 ? 26.672 -0.614 -21.669 1.00 90.06 246 LYS A C 1
ATOM 1956 O O . LYS A 1 246 ? 25.932 -1.277 -20.946 1.00 90.06 246 LYS A O 1
ATOM 1961 N N . LYS A 1 247 ? 27.606 0.207 -21.184 1.00 93.88 247 LYS A N 1
ATOM 1962 C CA . LYS A 1 247 ? 27.757 0.500 -19.753 1.00 93.88 247 LYS A CA 1
ATOM 1963 C C . LYS A 1 247 ? 26.716 1.533 -19.312 1.00 93.88 247 LYS A C 1
ATOM 1965 O O . LYS A 1 247 ? 26.470 2.500 -20.034 1.00 93.88 247 LYS A O 1
ATOM 1970 N N . LEU A 1 248 ? 26.090 1.314 -18.157 1.00 94.44 248 LEU A N 1
ATOM 1971 C CA . LEU A 1 248 ? 25.044 2.186 -17.619 1.00 94.44 248 LEU A CA 1
ATOM 1972 C C . LEU A 1 248 ? 25.570 3.024 -16.450 1.00 94.44 248 LEU A C 1
ATOM 1974 O O . LEU A 1 248 ? 26.450 2.602 -15.702 1.00 94.44 248 LEU A O 1
ATOM 1978 N N . GLU A 1 249 ? 24.986 4.207 -16.284 1.00 95.94 249 GLU A N 1
ATOM 1979 C CA . GLU A 1 249 ? 25.124 5.001 -15.065 1.00 95.94 249 GLU A CA 1
ATOM 1980 C C . GLU A 1 249 ? 24.140 4.510 -13.997 1.00 95.94 249 GLU A C 1
ATOM 1982 O O . GLU A 1 249 ? 23.041 4.053 -14.315 1.00 95.94 249 GLU A O 1
ATOM 1987 N N . GLN A 1 250 ? 24.498 4.673 -12.721 1.00 96.94 250 GLN A N 1
ATOM 1988 C CA . GLN A 1 250 ? 23.637 4.320 -11.582 1.00 96.94 250 GLN A CA 1
ATOM 1989 C C . GLN A 1 250 ? 22.252 4.984 -11.666 1.00 96.94 250 GLN A C 1
ATOM 1991 O O . GLN A 1 250 ? 21.230 4.369 -11.372 1.00 96.94 250 GLN A O 1
ATOM 1996 N N . THR A 1 251 ? 22.212 6.226 -12.152 1.00 96.44 251 THR A N 1
ATOM 1997 C CA . THR A 1 251 ? 20.995 7.032 -12.307 1.00 96.44 251 THR A CA 1
ATOM 1998 C C . THR A 1 251 ? 20.001 6.451 -13.315 1.00 96.44 251 THR A C 1
ATOM 2000 O O . THR A 1 251 ? 18.831 6.844 -13.284 1.00 96.44 251 THR A O 1
ATOM 2003 N N . ALA A 1 252 ? 20.431 5.523 -14.180 1.00 95.06 252 ALA A N 1
ATOM 2004 C CA . ALA A 1 252 ? 19.586 4.815 -15.139 1.00 95.06 252 ALA A CA 1
ATOM 2005 C C . ALA A 1 252 ? 18.807 3.641 -14.514 1.00 95.06 252 ALA A C 1
ATOM 2007 O O . ALA A 1 252 ? 17.951 3.059 -15.188 1.00 95.06 252 ALA A O 1
ATOM 2008 N N . ILE A 1 253 ? 19.089 3.300 -13.252 1.00 96.94 253 ILE A N 1
ATOM 2009 C CA . ILE A 1 253 ? 18.468 2.193 -12.524 1.00 96.94 253 ILE A CA 1
ATOM 2010 C C . ILE A 1 253 ? 17.518 2.745 -11.456 1.00 96.94 253 ILE A C 1
ATOM 2012 O O . ILE A 1 253 ? 17.859 3.643 -10.683 1.00 96.94 253 ILE A O 1
ATOM 2016 N N . GLY A 1 254 ? 16.313 2.183 -11.413 1.00 96.88 254 GLY A N 1
ATOM 2017 C CA . GLY A 1 254 ? 15.329 2.405 -10.362 1.00 96.88 254 GLY A CA 1
ATOM 2018 C C . GLY A 1 254 ? 14.925 1.100 -9.695 1.00 96.88 254 GLY A C 1
ATOM 2019 O O . GLY A 1 254 ? 14.734 0.095 -10.376 1.00 96.88 254 GLY A O 1
ATOM 2020 N N . ILE A 1 255 ? 14.762 1.115 -8.374 1.00 97.50 255 ILE A N 1
ATOM 2021 C CA . ILE A 1 255 ? 14.293 -0.035 -7.600 1.00 97.50 255 ILE A CA 1
ATOM 2022 C C . ILE A 1 255 ? 13.031 0.351 -6.832 1.00 97.50 255 ILE A C 1
ATOM 2024 O O . ILE A 1 255 ? 13.022 1.333 -6.085 1.00 97.50 255 ILE A O 1
ATOM 2028 N N . ILE A 1 256 ? 11.967 -0.430 -7.004 1.00 95.62 256 ILE A N 1
ATOM 2029 C CA . ILE A 1 256 ? 10.678 -0.193 -6.349 1.00 95.62 256 ILE A CA 1
ATOM 2030 C C . ILE A 1 256 ? 10.240 -1.378 -5.498 1.00 95.62 256 ILE A C 1
ATOM 2032 O O . ILE A 1 256 ? 10.412 -2.543 -5.863 1.00 95.62 256 ILE A O 1
ATOM 2036 N N . THR A 1 257 ? 9.637 -1.066 -4.355 1.00 93.12 257 THR A N 1
ATOM 2037 C CA . THR A 1 257 ? 9.069 -2.062 -3.446 1.00 93.12 257 THR A CA 1
ATOM 2038 C C . THR A 1 257 ? 7.962 -1.456 -2.589 1.00 93.12 257 THR A C 1
ATOM 2040 O O . THR A 1 257 ? 8.087 -0.308 -2.177 1.00 93.12 257 THR A O 1
ATOM 2043 N N . PRO A 1 258 ? 6.869 -2.169 -2.282 1.00 87.00 258 PRO A N 1
ATOM 2044 C CA . PRO A 1 258 ? 5.769 -1.592 -1.507 1.00 87.00 258 PRO A CA 1
ATOM 2045 C C . PRO A 1 258 ? 6.107 -1.350 -0.023 1.00 87.00 258 PRO A C 1
ATOM 2047 O O . PRO A 1 258 ? 5.356 -0.660 0.666 1.00 87.00 258 PRO A O 1
ATOM 2050 N N . TYR A 1 259 ? 7.211 -1.901 0.502 1.00 85.94 259 TYR A N 1
ATOM 2051 C CA . TYR A 1 259 ? 7.519 -1.858 1.937 1.00 85.94 259 TYR A CA 1
ATOM 2052 C C . TYR A 1 259 ? 8.691 -0.939 2.275 1.00 85.94 259 TYR A C 1
ATOM 2054 O O . TYR A 1 259 ? 9.805 -1.112 1.790 1.00 85.94 259 TYR A O 1
ATOM 2062 N N . ALA A 1 260 ? 8.458 0.009 3.188 1.00 87.12 260 ALA A N 1
ATOM 2063 C CA . ALA A 1 260 ? 9.478 0.960 3.635 1.00 87.12 260 ALA A CA 1
ATOM 2064 C C . ALA A 1 260 ? 10.700 0.284 4.290 1.00 87.12 260 ALA A C 1
ATOM 2066 O O . ALA A 1 260 ? 11.821 0.769 4.139 1.00 87.12 260 ALA A O 1
ATOM 2067 N N . SER A 1 261 ? 10.502 -0.844 4.978 1.00 88.88 261 SER A N 1
ATOM 2068 C CA . SER A 1 261 ? 11.584 -1.676 5.518 1.00 88.88 261 SER A CA 1
ATOM 2069 C C . SER A 1 261 ? 12.464 -2.256 4.412 1.00 88.88 261 SER A C 1
ATOM 2071 O O . SER A 1 261 ? 13.682 -2.121 4.479 1.00 88.88 261 SER A O 1
ATOM 2073 N N . GLN A 1 262 ? 11.857 -2.801 3.352 1.00 92.00 262 GLN A N 1
ATOM 2074 C CA . GLN A 1 262 ? 12.576 -3.294 2.173 1.00 92.00 262 GLN A CA 1
ATOM 2075 C C . GLN A 1 262 ? 13.338 -2.158 1.470 1.00 92.00 262 GLN A C 1
ATOM 2077 O O . GLN A 1 262 ? 14.491 -2.344 1.088 1.00 92.00 262 GLN A O 1
ATOM 2082 N N . VAL A 1 263 ? 12.740 -0.961 1.352 1.00 92.94 263 VAL A N 1
ATOM 2083 C CA . VAL A 1 263 ? 13.422 0.234 0.811 1.00 92.94 263 VAL A CA 1
ATOM 2084 C C . VAL A 1 263 ? 14.685 0.545 1.611 1.00 92.94 263 VAL A C 1
ATOM 2086 O O . VAL A 1 263 ? 15.741 0.764 1.020 1.00 92.94 263 VAL A O 1
ATOM 2089 N N . ARG A 1 264 ? 14.580 0.598 2.944 1.00 92.44 264 ARG A N 1
ATOM 2090 C CA . ARG A 1 264 ? 15.718 0.900 3.819 1.00 92.44 264 ARG A CA 1
ATOM 2091 C C . ARG A 1 264 ? 16.815 -0.150 3.665 1.00 92.44 264 ARG A C 1
ATOM 2093 O O . ARG A 1 264 ? 17.954 0.213 3.397 1.00 92.44 264 ARG A O 1
ATOM 2100 N N . TYR A 1 265 ? 16.442 -1.423 3.744 1.00 93.31 265 TYR A N 1
ATOM 2101 C CA . TYR A 1 265 ? 17.374 -2.538 3.642 1.00 93.31 265 TYR A CA 1
ATOM 2102 C C . TYR A 1 265 ? 18.137 -2.543 2.307 1.00 93.31 265 TYR A C 1
ATOM 2104 O O . TYR A 1 265 ? 19.363 -2.618 2.283 1.00 93.31 265 TYR A O 1
ATOM 2112 N N . LEU A 1 266 ? 17.434 -2.348 1.186 1.00 95.62 266 LEU A N 1
ATOM 2113 C CA . LEU A 1 266 ? 18.058 -2.223 -0.133 1.00 95.62 266 LEU A CA 1
ATOM 2114 C C . LEU A 1 266 ? 19.012 -1.029 -0.221 1.00 95.62 266 LEU A C 1
ATOM 2116 O O . LEU A 1 266 ? 20.106 -1.167 -0.764 1.00 95.62 266 LEU A O 1
ATOM 2120 N N . LYS A 1 267 ? 18.629 0.137 0.316 1.00 96.12 267 LYS A N 1
ATOM 2121 C CA . LYS A 1 267 ? 19.512 1.314 0.338 1.00 96.12 267 LYS A CA 1
ATOM 2122 C C . LYS A 1 267 ? 20.797 1.036 1.104 1.00 96.12 267 LYS A C 1
ATOM 2124 O O . LYS A 1 267 ? 21.866 1.396 0.619 1.00 96.12 267 LYS A O 1
ATOM 2129 N N . ASP A 1 268 ? 20.705 0.382 2.255 1.00 94.81 268 ASP A N 1
ATOM 2130 C CA . ASP A 1 268 ? 21.874 0.042 3.065 1.00 94.81 268 ASP A CA 1
ATOM 2131 C C . ASP A 1 268 ? 22.812 -0.907 2.296 1.00 94.81 268 ASP A C 1
ATOM 2133 O O . ASP A 1 268 ? 24.012 -0.639 2.188 1.00 94.81 268 ASP A O 1
ATOM 2137 N N . LEU A 1 269 ? 22.268 -1.947 1.652 1.00 95.69 269 LEU A N 1
ATOM 2138 C CA . LEU A 1 269 ? 23.048 -2.890 0.841 1.00 95.69 269 LEU A CA 1
ATOM 2139 C C . LEU A 1 269 ? 23.709 -2.254 -0.395 1.00 95.69 269 LEU A C 1
ATOM 2141 O O . LEU A 1 269 ? 24.842 -2.611 -0.733 1.00 95.69 269 LEU A O 1
ATOM 2145 N N . LEU A 1 270 ? 23.026 -1.327 -1.071 1.00 97.31 270 LEU A N 1
A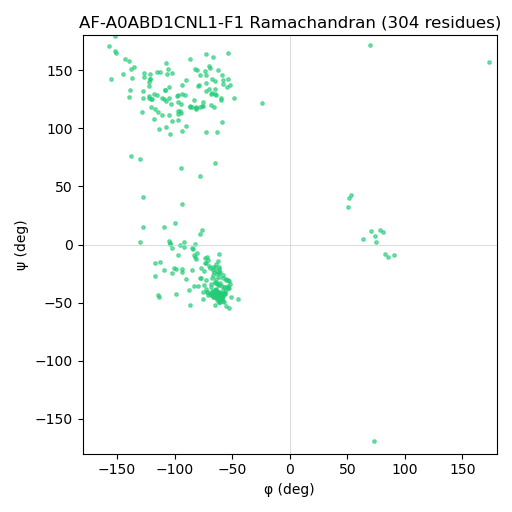TOM 2146 C CA . LEU A 1 270 ? 23.578 -0.579 -2.208 1.00 97.31 270 LEU A CA 1
ATOM 2147 C C . LEU A 1 270 ? 24.674 0.393 -1.759 1.00 97.31 270 LEU A C 1
ATOM 2149 O O . LEU A 1 270 ? 25.731 0.476 -2.388 1.00 97.31 270 LEU A O 1
ATOM 2153 N N . ASN A 1 271 ? 24.452 1.094 -0.644 1.00 95.69 271 ASN A N 1
ATOM 2154 C CA . ASN A 1 271 ? 25.410 2.040 -0.078 1.00 95.69 271 ASN A CA 1
ATOM 2155 C C . ASN A 1 271 ? 26.720 1.352 0.316 1.00 95.69 271 ASN A C 1
ATOM 2157 O O . ASN A 1 271 ? 27.790 1.897 0.038 1.00 95.69 271 ASN A O 1
ATOM 2161 N N . MET A 1 272 ? 26.650 0.151 0.902 1.00 95.00 272 MET A N 1
ATOM 2162 C CA . MET A 1 272 ? 27.833 -0.651 1.243 1.00 95.00 272 MET A CA 1
ATOM 2163 C C . MET A 1 272 ? 28.668 -1.042 0.017 1.00 95.00 272 MET A C 1
ATOM 2165 O O . MET A 1 272 ? 29.882 -1.186 0.128 1.00 95.00 272 MET A O 1
ATOM 2169 N N . ARG A 1 273 ? 28.044 -1.157 -1.160 1.00 94.31 273 ARG A N 1
ATOM 2170 C CA . ARG A 1 273 ? 28.723 -1.431 -2.438 1.00 94.31 273 ARG A CA 1
ATOM 2171 C C . ARG A 1 273 ? 29.115 -0.170 -3.218 1.00 94.31 273 ARG A C 1
ATOM 2173 O O . ARG A 1 273 ? 29.663 -0.268 -4.311 1.00 94.31 273 ARG A O 1
ATOM 2180 N N . GLY A 1 274 ? 28.850 1.017 -2.671 1.00 95.38 274 GLY A N 1
ATOM 2181 C CA . GLY A 1 274 ? 29.175 2.296 -3.306 1.00 95.38 274 GLY A CA 1
ATOM 2182 C C . GLY A 1 274 ? 28.174 2.774 -4.366 1.00 95.38 274 GLY A C 1
ATOM 2183 O O . GLY A 1 274 ? 28.458 3.755 -5.054 1.00 95.38 274 GLY A O 1
ATOM 2184 N N . TRP A 1 275 ? 26.999 2.149 -4.492 1.00 96.56 275 TRP A N 1
ATOM 2185 C CA . TRP A 1 275 ? 25.973 2.541 -5.468 1.00 96.56 275 TRP A CA 1
ATOM 2186 C C . TRP A 1 275 ? 24.925 3.489 -4.883 1.00 96.56 275 TRP A C 1
ATOM 2188 O O . TRP A 1 275 ? 23.755 3.144 -4.725 1.00 96.56 275 TRP A O 1
ATOM 2198 N N . LYS A 1 276 ? 25.369 4.695 -4.529 1.00 95.12 276 LYS A N 1
ATOM 2199 C CA . LYS A 1 276 ? 24.555 5.694 -3.817 1.00 95.12 276 LYS A CA 1
ATOM 2200 C C . LYS A 1 276 ? 23.546 6.425 -4.709 1.00 95.12 276 LYS A C 1
ATOM 2202 O O . LYS A 1 276 ? 22.574 6.967 -4.190 1.00 95.12 276 LYS A O 1
ATOM 2207 N N . ASP A 1 277 ? 23.763 6.424 -6.023 1.00 96.69 277 ASP A N 1
ATOM 2208 C CA . ASP A 1 277 ? 22.950 7.176 -6.988 1.00 96.69 277 ASP A CA 1
ATOM 2209 C C . ASP A 1 277 ? 21.840 6.321 -7.626 1.00 96.69 277 ASP A C 1
ATOM 2211 O O . ASP A 1 277 ? 21.062 6.815 -8.448 1.00 96.69 277 ASP A O 1
ATOM 2215 N N . ILE A 1 278 ? 21.742 5.039 -7.246 1.00 97.19 278 ILE A N 1
ATOM 2216 C CA . ILE A 1 278 ? 20.624 4.172 -7.628 1.00 97.19 278 ILE A CA 1
ATOM 2217 C C . ILE A 1 278 ? 19.400 4.548 -6.793 1.00 97.19 278 ILE A C 1
ATOM 2219 O O . ILE A 1 278 ? 19.404 4.514 -5.561 1.00 97.19 278 ILE A O 1
ATOM 2223 N N . GLU A 1 279 ? 18.315 4.893 -7.476 1.00 95.12 279 GLU A N 1
ATOM 2224 C CA . GLU A 1 279 ? 17.112 5.377 -6.817 1.00 95.12 279 GLU A CA 1
ATOM 2225 C C . GLU A 1 279 ? 16.263 4.214 -6.291 1.00 95.12 279 GLU A C 1
ATOM 2227 O O . GLU A 1 279 ? 15.721 3.437 -7.075 1.00 95.12 279 GLU A O 1
ATOM 2232 N N . VAL A 1 280 ? 16.086 4.138 -4.968 1.00 95.94 280 VAL A N 1
ATOM 2233 C CA . VAL A 1 280 ? 15.201 3.163 -4.307 1.00 95.94 280 VAL A CA 1
ATOM 2234 C C . VAL A 1 280 ? 14.053 3.880 -3.602 1.00 95.94 280 VAL A C 1
ATOM 2236 O O . VAL A 1 280 ? 14.286 4.789 -2.793 1.00 95.94 280 VAL A O 1
ATOM 2239 N N . GLY A 1 281 ? 12.818 3.454 -3.855 1.00 91.69 281 GLY A N 1
ATOM 2240 C CA . GLY A 1 281 ? 11.637 4.056 -3.238 1.00 91.69 281 GLY A CA 1
ATOM 2241 C C . GLY A 1 281 ? 10.422 3.139 -3.187 1.00 91.69 281 GLY A C 1
ATOM 2242 O O . GLY A 1 281 ? 10.406 2.060 -3.784 1.00 91.69 281 GLY A O 1
ATOM 2243 N N . SER A 1 282 ? 9.396 3.583 -2.460 1.00 86.56 282 SER A N 1
ATOM 2244 C CA . SER A 1 282 ? 8.104 2.901 -2.473 1.00 86.56 282 SER A CA 1
ATOM 2245 C C . SER A 1 282 ? 7.348 3.116 -3.783 1.00 86.56 282 SER A C 1
ATOM 2247 O O . SER A 1 282 ? 7.647 4.046 -4.539 1.00 86.56 282 SER A O 1
ATOM 2249 N N . THR A 1 283 ? 6.336 2.287 -4.045 1.00 76.31 283 THR A N 1
ATOM 2250 C CA . THR A 1 283 ? 5.423 2.456 -5.189 1.00 76.31 283 THR A CA 1
ATOM 2251 C C . THR A 1 283 ? 4.812 3.857 -5.246 1.00 76.31 283 THR A C 1
ATOM 2253 O O . THR A 1 283 ? 4.706 4.440 -6.323 1.00 76.31 283 THR A O 1
ATOM 2256 N N . GLU A 1 284 ? 4.483 4.440 -4.093 1.00 73.44 284 GLU A N 1
ATOM 2257 C CA . GLU A 1 284 ? 3.939 5.797 -3.981 1.00 73.44 284 GLU A CA 1
ATOM 2258 C C . GLU A 1 284 ? 5.004 6.860 -4.277 1.00 73.44 284 GLU A C 1
ATOM 2260 O O . GLU A 1 284 ? 4.731 7.838 -4.969 1.00 73.44 284 GLU A O 1
ATOM 2265 N N . GLN A 1 285 ? 6.233 6.672 -3.787 1.00 75.12 285 GLN A N 1
ATOM 2266 C CA . GLN A 1 285 ? 7.335 7.617 -4.012 1.00 75.12 285 GLN A CA 1
ATOM 2267 C C . GLN A 1 285 ? 7.780 7.666 -5.478 1.00 75.12 285 GLN A C 1
ATOM 2269 O O . GLN A 1 285 ? 8.250 8.706 -5.945 1.00 75.12 285 GLN A O 1
ATOM 2274 N N . TYR A 1 286 ? 7.623 6.554 -6.200 1.00 76.62 286 TYR A N 1
ATOM 2275 C CA . TYR A 1 286 ? 7.980 6.444 -7.612 1.00 76.62 286 TYR A CA 1
ATOM 2276 C C . TYR A 1 286 ? 6.883 6.928 -8.569 1.00 76.62 286 TYR A C 1
ATOM 2278 O O . TYR A 1 286 ? 7.091 6.949 -9.786 1.00 76.62 286 TYR A O 1
ATOM 2286 N N . GLN A 1 287 ? 5.717 7.339 -8.061 1.00 71.25 287 GLN A N 1
ATOM 2287 C CA . GLN A 1 287 ? 4.619 7.794 -8.906 1.00 71.25 287 GLN A CA 1
ATOM 2288 C C . GLN A 1 287 ? 5.045 9.002 -9.759 1.00 71.25 287 GLN A C 1
ATOM 2290 O O . GLN A 1 287 ? 5.505 10.024 -9.257 1.00 71.25 287 GLN A O 1
ATOM 2295 N N . GLY A 1 288 ? 4.892 8.874 -11.080 1.00 68.94 288 GLY A N 1
ATOM 2296 C CA . GLY A 1 288 ? 5.269 9.908 -12.051 1.00 68.94 288 GLY A CA 1
ATOM 2297 C C . GLY A 1 288 ? 6.737 9.880 -12.492 1.00 68.94 288 GLY A C 1
ATOM 2298 O O . GLY A 1 288 ? 7.063 10.514 -13.494 1.00 68.94 288 GLY A O 1
ATOM 2299 N N . ARG A 1 289 ? 7.599 9.100 -11.831 1.00 81.38 289 ARG A N 1
ATOM 2300 C CA . ARG A 1 289 ? 9.006 8.918 -12.218 1.00 81.38 289 ARG A CA 1
ATOM 2301 C C . ARG A 1 289 ? 9.155 7.802 -13.256 1.00 81.38 289 ARG A C 1
ATOM 2303 O O . ARG A 1 289 ? 8.269 6.961 -13.421 1.00 81.38 289 ARG A O 1
ATOM 2310 N N . GLU A 1 290 ? 10.264 7.816 -13.986 1.00 86.44 290 GLU A N 1
ATOM 2311 C CA . GLU A 1 290 ? 10.627 6.783 -14.960 1.00 86.44 290 GLU A CA 1
ATOM 2312 C C . GLU A 1 290 ? 12.142 6.576 -14.976 1.00 86.44 290 GLU A C 1
ATOM 2314 O O . GLU A 1 290 ? 12.902 7.525 -14.775 1.00 86.44 290 GLU A O 1
ATOM 2319 N N . LYS A 1 291 ? 12.573 5.337 -15.226 1.00 91.88 291 LYS A N 1
ATOM 2320 C CA . LYS A 1 291 ? 13.972 4.981 -15.474 1.00 91.88 291 LYS A CA 1
ATOM 2321 C C . LYS A 1 291 ? 14.064 4.022 -16.658 1.00 91.88 291 LYS A C 1
ATOM 2323 O O . LYS A 1 291 ? 13.114 3.267 -16.880 1.00 91.88 291 LYS A O 1
ATOM 2328 N N . PRO A 1 292 ? 15.196 4.011 -17.383 1.00 92.69 292 PRO A N 1
ATOM 2329 C CA . PRO A 1 292 ? 15.457 3.014 -18.416 1.00 92.69 292 PRO A CA 1
ATOM 2330 C C . PRO A 1 292 ? 15.375 1.574 -17.899 1.00 92.69 292 PRO A C 1
ATOM 2332 O O . PRO A 1 292 ? 14.793 0.725 -18.569 1.00 92.69 292 PRO A O 1
ATOM 2335 N N . ILE A 1 293 ? 15.925 1.306 -16.707 1.00 95.06 293 ILE A N 1
ATOM 2336 C CA . ILE A 1 293 ? 15.915 -0.017 -16.079 1.00 95.06 293 ILE A CA 1
ATOM 2337 C C . ILE A 1 293 ? 15.204 0.062 -14.731 1.00 95.06 293 ILE A C 1
ATOM 2339 O O . ILE A 1 293 ? 15.582 0.847 -13.863 1.00 95.06 293 ILE A O 1
ATOM 2343 N N . MET A 1 294 ? 14.184 -0.777 -14.556 1.00 96.00 294 MET A N 1
ATOM 2344 C CA . MET A 1 294 ? 13.421 -0.892 -13.316 1.00 96.00 294 MET A CA 1
ATOM 2345 C C . MET A 1 294 ? 13.562 -2.301 -12.740 1.00 96.00 294 MET A C 1
ATOM 2347 O O . MET A 1 294 ? 13.315 -3.284 -13.437 1.00 96.00 294 MET A O 1
ATOM 2351 N N . LEU A 1 295 ? 13.909 -2.387 -11.460 1.00 96.69 295 LEU A N 1
ATOM 2352 C CA . LEU A 1 295 ? 13.881 -3.604 -10.653 1.00 96.69 295 LEU A CA 1
ATOM 2353 C C . LEU A 1 295 ? 12.725 -3.486 -9.657 1.00 96.69 295 LEU A C 1
ATOM 2355 O O . LEU A 1 295 ? 12.553 -2.453 -9.009 1.00 96.69 295 LEU A O 1
ATOM 2359 N N . MET A 1 296 ? 11.914 -4.531 -9.535 1.00 94.69 296 MET A N 1
ATOM 2360 C CA . MET A 1 296 ? 10.767 -4.547 -8.631 1.00 94.69 296 MET A CA 1
ATOM 2361 C C . MET A 1 296 ? 10.833 -5.774 -7.730 1.00 94.69 296 MET A C 1
ATOM 2363 O O . MET A 1 296 ? 11.033 -6.884 -8.213 1.00 94.69 296 MET A O 1
ATOM 2367 N N . THR A 1 297 ? 10.634 -5.562 -6.432 1.00 92.38 297 THR A N 1
ATOM 2368 C CA . THR A 1 297 ? 10.544 -6.624 -5.421 1.00 92.38 297 THR A CA 1
ATOM 2369 C C . THR A 1 297 ? 9.210 -6.523 -4.697 1.00 92.38 297 THR A C 1
ATOM 2371 O O . THR A 1 297 ? 8.751 -5.430 -4.343 1.00 92.38 297 THR A O 1
ATOM 2374 N N . THR A 1 298 ? 8.575 -7.674 -4.496 1.00 85.50 298 THR A N 1
ATOM 2375 C CA . THR A 1 298 ? 7.296 -7.790 -3.800 1.00 85.50 298 THR A CA 1
ATOM 2376 C C . THR A 1 298 ? 7.455 -7.565 -2.307 1.00 85.50 298 THR A C 1
ATOM 2378 O O . THR A 1 298 ? 6.535 -7.034 -1.697 1.00 85.50 298 THR A O 1
ATOM 2381 N N . GLY A 1 299 ? 8.609 -7.910 -1.724 1.00 69.00 299 GLY A N 1
ATOM 2382 C CA . GLY A 1 299 ? 8.983 -7.619 -0.334 1.00 69.00 299 GLY A CA 1
ATOM 2383 C C . GLY A 1 299 ? 8.104 -8.282 0.737 1.00 69.00 299 GLY A C 1
ATOM 2384 O O . GLY A 1 299 ? 8.295 -8.037 1.925 1.00 69.00 299 GLY A O 1
ATOM 2385 N N . LYS A 1 300 ? 7.150 -9.125 0.330 1.00 69.56 300 LYS A N 1
ATOM 2386 C CA . LYS A 1 300 ? 6.383 -10.027 1.187 1.00 69.56 300 LYS A CA 1
ATOM 2387 C C . LYS A 1 300 ? 6.266 -11.382 0.525 1.00 69.56 300 LYS A C 1
ATOM 2389 O O . LYS A 1 300 ? 6.011 -11.480 -0.672 1.00 69.56 300 LYS A O 1
ATOM 2394 N N . ILE A 1 301 ? 6.312 -12.406 1.362 1.00 59.53 301 ILE A N 1
ATOM 2395 C CA . ILE A 1 301 ? 5.846 -13.739 1.009 1.00 59.53 301 ILE A CA 1
ATOM 2396 C C . ILE A 1 301 ? 4.343 -13.737 1.237 1.00 59.53 301 ILE A C 1
ATOM 2398 O O . ILE A 1 301 ? 3.867 -13.396 2.322 1.00 59.53 301 ILE A O 1
ATOM 2402 N N . THR A 1 302 ? 3.595 -14.080 0.199 1.00 48.44 302 THR A N 1
ATOM 2403 C CA . THR A 1 302 ? 2.182 -14.414 0.365 1.00 48.44 302 THR A CA 1
ATOM 2404 C C . THR A 1 302 ? 2.148 -15.916 0.603 1.00 48.44 302 THR A C 1
ATOM 2406 O O . THR A 1 302 ? 2.766 -16.657 -0.164 1.00 48.44 302 THR A O 1
ATOM 2409 N N . GLU A 1 303 ? 1.482 -16.379 1.665 1.00 37.75 303 GLU A N 1
ATOM 2410 C CA . GLU A 1 303 ? 1.124 -17.798 1.751 1.00 37.75 303 GLU A CA 1
ATOM 2411 C C . GLU A 1 303 ? 0.414 -18.187 0.450 1.00 37.75 303 GLU A C 1
ATOM 2413 O O . GLU A 1 303 ? -0.357 -17.388 -0.087 1.00 37.75 303 GLU A O 1
ATOM 2418 N N . ARG A 1 304 ? 0.765 -19.370 -0.076 1.00 32.22 304 ARG A N 1
ATOM 2419 C CA . ARG A 1 304 ? 0.275 -19.955 -1.334 1.00 32.22 304 ARG A CA 1
ATOM 2420 C C . ARG A 1 304 ? -1.093 -19.401 -1.745 1.00 32.22 304 ARG A C 1
ATOM 2422 O O . ARG A 1 304 ? -2.075 -19.597 -1.035 1.00 32.22 304 ARG A O 1
ATOM 2429 N N . LEU A 1 305 ? -1.162 -18.811 -2.939 1.00 33.69 305 LEU A N 1
ATOM 2430 C CA . LEU A 1 305 ? -2.407 -18.820 -3.702 1.00 33.69 305 LEU A CA 1
ATOM 2431 C C . LEU A 1 305 ? -2.696 -20.297 -4.006 1.00 33.69 305 LEU A C 1
ATOM 2433 O O . LEU A 1 305 ? -2.046 -20.885 -4.870 1.00 33.69 305 LEU A O 1
ATOM 2437 N N . VAL A 1 306 ? -3.548 -20.906 -3.179 1.00 32.50 306 VAL A N 1
ATOM 2438 C CA . VAL A 1 306 ? -4.156 -22.218 -3.434 1.00 32.50 306 VAL A CA 1
ATOM 2439 C C . VAL A 1 306 ? -5.109 -22.085 -4.611 1.00 32.50 306 VAL A C 1
ATOM 2441 O O . VAL A 1 306 ? -5.868 -21.089 -4.627 1.00 32.50 306 VAL A O 1
#